Protein AF-A0A7S4MJC2-F1 (afdb_monomer_lite)

Sequence (251 aa):
ATTTAGDMLRSPATVDGVRFSLTRKTLVVEHPFWRVRAQSTYGYPNYGQLRMNVAITPRYAVDFDRVAPHGLLGQTFDRSNCTAVFGKRDDYSRHVKGEFTTSAWAEGAIEGVATDYLVTSPFATRFTFSRHGATFAPPRAVASLAGARKGPGCARGRWDPAGGLARLVDGLNFQGHDLKHAPRITSATMCYKACTATPPCRAFTFIKDAKAPAARRCWLKRAGYTDAGILSAGTISGILSRADISKQAGE

InterPro domains:
  IPR003609 PAN/Apple domain [PF14295] (173-221)
  IPR003609 PAN/Apple domain [PS50948] (154-244)

Structure (mmCIF, N/CA/C/O backbone):
data_AF-A0A7S4MJC2-F1
#
_entry.id   AF-A0A7S4MJC2-F1
#
loop_
_atom_site.group_PDB
_atom_site.id
_atom_site.type_symbol
_atom_site.label_atom_id
_atom_site.label_alt_id
_atom_site.label_comp_id
_atom_site.label_asym_id
_atom_site.label_entity_id
_atom_site.label_seq_id
_atom_site.pdbx_PDB_ins_code
_atom_site.Cartn_x
_atom_site.Cartn_y
_atom_site.Cartn_z
_atom_site.occupancy
_atom_site.B_iso_or_equiv
_atom_site.auth_seq_id
_atom_site.auth_comp_id
_atom_site.auth_asym_id
_atom_site.auth_atom_id
_atom_site.pdbx_PDB_model_num
ATOM 1 N N . ALA A 1 1 ? -26.474 23.650 -27.742 1.00 41.19 1 ALA A N 1
ATOM 2 C CA . ALA A 1 1 ? -25.177 24.294 -27.457 1.00 41.19 1 ALA A CA 1
ATOM 3 C C . ALA A 1 1 ? -24.095 23.235 -27.588 1.00 41.19 1 ALA A C 1
ATOM 5 O O . ALA A 1 1 ? -24.108 22.265 -26.842 1.00 41.19 1 ALA A O 1
ATOM 6 N N . THR A 1 2 ? -23.260 23.350 -28.614 1.00 42.69 2 THR A N 1
ATOM 7 C CA . THR A 1 2 ? -22.253 22.355 -28.993 1.00 42.69 2 THR A CA 1
ATOM 8 C C . THR A 1 2 ? -20.963 22.672 -28.246 1.00 42.69 2 THR A C 1
ATOM 10 O O . THR A 1 2 ? -20.243 23.597 -28.613 1.00 42.69 2 THR A O 1
ATOM 13 N N . THR A 1 3 ? -20.692 21.951 -27.161 1.00 41.50 3 THR A N 1
ATOM 14 C CA . THR A 1 3 ? -19.431 22.071 -26.422 1.00 41.50 3 THR A CA 1
ATOM 15 C C . THR A 1 3 ? -18.314 21.515 -27.303 1.00 41.50 3 THR A C 1
ATOM 17 O O . THR A 1 3 ? -18.287 20.320 -27.597 1.00 41.50 3 THR A O 1
ATOM 20 N N . THR A 1 4 ? -17.415 22.367 -27.790 1.00 43.28 4 THR A N 1
ATOM 21 C CA . THR A 1 4 ? -16.246 21.919 -28.556 1.00 43.28 4 THR A CA 1
ATOM 22 C C . THR A 1 4 ? -15.257 21.217 -27.623 1.00 43.28 4 THR A C 1
ATOM 24 O O . THR A 1 4 ? -15.124 21.567 -26.450 1.00 43.28 4 THR A O 1
ATOM 27 N N . ALA A 1 5 ? -14.522 20.226 -28.138 1.00 49.72 5 ALA A N 1
ATOM 28 C CA . ALA A 1 5 ? -13.551 19.438 -27.365 1.00 49.72 5 ALA A CA 1
ATOM 29 C C . ALA A 1 5 ? -12.481 20.293 -26.640 1.00 49.72 5 ALA A C 1
ATOM 31 O O . ALA A 1 5 ? -11.893 19.847 -25.657 1.00 49.72 5 ALA A O 1
ATOM 32 N N . GLY A 1 6 ? -12.260 21.537 -27.089 1.00 47.84 6 GLY A N 1
ATOM 33 C CA . GLY A 1 6 ? -11.374 22.509 -26.443 1.00 47.84 6 GLY A CA 1
ATOM 34 C C . GLY A 1 6 ? -11.892 23.081 -25.115 1.00 47.84 6 GLY A C 1
ATOM 35 O O . GLY A 1 6 ? -11.076 23.442 -24.266 1.00 47.84 6 GLY A O 1
ATOM 36 N N . ASP A 1 7 ? -13.211 23.115 -24.894 1.00 46.19 7 ASP A N 1
ATOM 37 C CA . ASP A 1 7 ? -13.819 23.614 -23.649 1.00 46.19 7 ASP A CA 1
ATOM 38 C C . ASP A 1 7 ? -13.915 22.537 -22.556 1.00 46.19 7 ASP A C 1
ATOM 40 O O . ASP A 1 7 ? -13.845 22.852 -21.367 1.00 46.19 7 ASP A O 1
ATOM 44 N N . MET A 1 8 ? -13.950 21.250 -22.929 1.00 49.09 8 MET A N 1
ATOM 45 C CA . MET A 1 8 ? -13.933 20.128 -21.970 1.00 49.09 8 MET A CA 1
ATOM 46 C C . MET A 1 8 ? -12.602 19.993 -21.205 1.00 49.09 8 MET A C 1
ATOM 48 O O . MET A 1 8 ? -12.536 19.290 -20.201 1.00 49.09 8 MET A O 1
ATOM 52 N N . LEU A 1 9 ? -11.540 20.670 -21.652 1.00 52.88 9 LEU A N 1
ATOM 53 C CA . LEU A 1 9 ? -10.186 20.552 -21.101 1.00 52.88 9 LEU A CA 1
ATOM 54 C C . LEU A 1 9 ? -9.846 21.586 -20.018 1.00 52.88 9 LEU A C 1
ATOM 56 O O . LEU A 1 9 ? -8.758 21.535 -19.454 1.00 52.88 9 LEU A O 1
ATOM 60 N N . ARG A 1 10 ? -10.734 22.536 -19.704 1.00 58.59 10 ARG A N 1
ATOM 61 C CA . ARG A 1 10 ? -10.414 23.611 -18.741 1.00 58.59 10 ARG A CA 1
ATOM 62 C C . ARG A 1 10 ? -10.886 23.340 -17.317 1.00 58.59 10 ARG A C 1
ATOM 64 O O . ARG A 1 10 ? -10.290 23.872 -16.382 1.00 58.59 10 ARG A O 1
ATOM 71 N N . SER A 1 11 ? -11.891 22.486 -17.145 1.00 69.19 11 SER A N 1
ATOM 72 C CA . SER A 1 11 ? -12.510 22.221 -15.846 1.00 69.19 11 SER A CA 1
ATOM 73 C C . SER A 1 11 ? -12.288 20.769 -15.424 1.00 69.19 11 SER A C 1
ATOM 75 O O . SER A 1 11 ? -12.434 19.871 -16.252 1.00 69.19 11 SER A O 1
ATOM 77 N N . PRO A 1 12 ? -11.941 20.502 -14.153 1.00 84.38 12 PRO A N 1
ATOM 78 C CA . PRO A 1 12 ? -11.857 19.141 -13.643 1.00 84.38 12 PRO A CA 1
ATOM 79 C C . PRO A 1 12 ? -13.193 18.409 -13.807 1.00 84.38 12 PRO A C 1
ATOM 81 O O . PRO A 1 12 ? -14.231 18.936 -13.409 1.00 84.38 12 PRO A O 1
ATOM 84 N N . ALA A 1 13 ? -13.155 17.196 -14.347 1.00 90.12 13 ALA A N 1
ATOM 85 C CA . ALA A 1 13 ? -14.310 16.319 -14.483 1.00 90.12 13 ALA A CA 1
ATOM 86 C C . ALA A 1 13 ? -14.223 15.173 -13.470 1.00 90.12 13 ALA A C 1
ATOM 88 O O . ALA A 1 13 ? -13.131 14.805 -13.036 1.00 90.12 13 ALA A O 1
ATOM 89 N N . THR A 1 14 ? -15.371 14.612 -13.096 1.00 92.69 14 THR A N 1
ATOM 90 C CA . THR A 1 14 ? -15.455 13.437 -12.223 1.00 92.69 14 THR A CA 1
ATOM 91 C C . THR A 1 14 ? -16.330 12.389 -12.891 1.00 92.69 14 THR A C 1
ATOM 93 O O . THR A 1 14 ? -17.459 12.693 -13.266 1.00 92.69 14 THR A O 1
ATOM 96 N N . VAL A 1 15 ? -15.824 11.164 -13.009 1.00 90.69 15 VAL A N 1
ATOM 97 C CA . VAL A 1 15 ? -16.559 9.996 -13.511 1.00 90.69 15 VAL A CA 1
ATOM 98 C C . VAL A 1 15 ? -16.302 8.849 -12.541 1.00 90.69 15 VAL A C 1
ATOM 100 O O . VAL A 1 15 ? -15.149 8.590 -12.208 1.00 90.69 15 VAL A O 1
ATOM 103 N N . ASP A 1 16 ? -17.359 8.220 -12.025 1.00 89.38 16 ASP A N 1
ATOM 104 C CA . ASP A 1 16 ? -17.287 7.061 -11.118 1.00 89.38 16 ASP A CA 1
ATOM 105 C C . ASP A 1 16 ? -16.327 7.236 -9.924 1.00 89.38 16 ASP A C 1
ATOM 107 O O . ASP A 1 16 ? -15.566 6.347 -9.549 1.00 89.38 16 ASP A O 1
ATOM 111 N N . GLY A 1 17 ? -16.325 8.431 -9.323 1.00 84.94 17 GLY A N 1
ATOM 112 C CA . GLY A 1 17 ? -15.454 8.756 -8.185 1.00 84.94 17 GLY A CA 1
ATOM 113 C C . GLY A 1 17 ? -13.984 9.010 -8.549 1.00 84.94 17 GLY A C 1
ATOM 114 O O . GLY A 1 17 ? -13.170 9.266 -7.657 1.00 84.94 17 GLY A O 1
ATOM 115 N N . VAL A 1 18 ? -13.643 8.999 -9.839 1.00 92.62 18 VAL A N 1
ATOM 116 C CA . VAL A 1 18 ? -12.340 9.399 -10.373 1.00 92.62 18 VAL A CA 1
ATOM 117 C C . VAL A 1 18 ? -12.437 10.825 -10.896 1.00 92.62 18 VAL A C 1
ATOM 119 O O . VAL A 1 18 ? -13.146 11.110 -11.859 1.00 92.62 18 VAL A O 1
ATOM 122 N N . ARG A 1 19 ? -11.706 11.738 -10.262 1.00 93.62 19 ARG A N 1
ATOM 123 C CA . ARG A 1 19 ? -11.575 13.128 -10.695 1.00 93.62 19 ARG A CA 1
ATOM 124 C C . ARG A 1 19 ? -10.357 13.260 -11.594 1.00 93.62 19 ARG A C 1
ATOM 126 O O . ARG A 1 19 ? -9.275 12.821 -11.225 1.00 93.62 19 ARG A O 1
ATOM 133 N N . PHE A 1 20 ? -10.485 13.914 -12.736 1.00 95.00 20 PHE A N 1
ATOM 134 C CA . PHE A 1 20 ? -9.356 14.180 -13.617 1.00 95.00 20 PHE A CA 1
ATOM 135 C C . PHE A 1 20 ? -9.385 15.600 -14.169 1.00 95.00 20 PHE A C 1
ATOM 137 O O . PHE A 1 20 ? -10.431 16.230 -14.300 1.00 95.00 20 PHE A O 1
ATOM 144 N N . SER A 1 21 ? -8.206 16.121 -14.484 1.00 94.00 21 SER A N 1
ATOM 145 C CA . SER A 1 21 ? -8.036 17.438 -15.092 1.00 94.00 21 SER A CA 1
ATOM 146 C C . SER A 1 21 ? -6.799 17.450 -15.973 1.00 94.00 21 SER A C 1
ATOM 148 O O . SER A 1 21 ? -5.760 16.924 -15.568 1.00 94.00 21 SER A O 1
ATOM 150 N N . LEU A 1 22 ? -6.878 18.100 -17.131 1.00 92.38 22 LEU A N 1
ATOM 151 C CA . LEU A 1 22 ? -5.732 18.337 -18.001 1.00 92.38 22 LEU A CA 1
ATOM 152 C C . LEU A 1 22 ? -5.501 19.841 -18.122 1.00 92.38 22 LEU A C 1
ATOM 154 O O . LEU A 1 22 ? -6.174 20.533 -18.869 1.00 92.38 22 LEU A O 1
ATOM 158 N N . THR A 1 23 ? -4.533 20.367 -17.378 1.00 89.50 23 THR A N 1
ATOM 159 C CA . THR A 1 23 ? -4.201 21.795 -17.409 1.00 89.50 23 THR A CA 1
ATOM 160 C C . THR A 1 23 ? -2.857 21.991 -18.093 1.00 89.50 23 THR A C 1
ATOM 162 O O . THR A 1 23 ? -1.825 21.488 -17.635 1.00 89.50 23 THR A O 1
ATOM 165 N N . ARG A 1 24 ? -2.852 22.744 -19.201 1.00 88.50 24 ARG A N 1
ATOM 166 C CA . ARG A 1 24 ? -1.686 22.895 -20.087 1.00 88.50 24 ARG A CA 1
ATOM 167 C C . ARG A 1 24 ? -1.170 21.516 -20.531 1.00 88.50 24 ARG A C 1
ATOM 169 O O . ARG A 1 24 ? -1.848 20.816 -21.266 1.00 88.50 24 ARG A O 1
ATOM 176 N N . LYS A 1 25 ? 0.021 21.123 -20.069 1.00 89.62 25 LYS A N 1
ATOM 177 C CA . LYS A 1 25 ? 0.702 19.858 -20.393 1.00 89.62 25 LYS A CA 1
ATOM 178 C C . LYS A 1 25 ? 0.675 18.843 -19.243 1.00 89.62 25 LYS A C 1
ATOM 180 O O . LYS A 1 25 ? 1.517 17.951 -19.207 1.00 89.62 25 LYS A O 1
ATOM 185 N N . THR A 1 26 ? -0.210 19.027 -18.261 1.00 92.81 26 THR A N 1
ATOM 186 C CA . THR A 1 26 ? -0.270 18.193 -17.052 1.00 92.81 26 THR A CA 1
ATOM 187 C C . THR A 1 26 ? -1.642 17.557 -16.906 1.00 92.81 26 THR A C 1
ATOM 189 O O . THR A 1 26 ? -2.617 18.258 -16.643 1.00 92.81 26 THR A O 1
ATOM 192 N N . LEU A 1 27 ? -1.691 16.233 -17.021 1.00 95.38 27 LEU A N 1
ATOM 193 C CA . LEU A 1 27 ? -2.827 15.416 -16.623 1.00 95.38 27 LEU A CA 1
ATOM 194 C C . LEU A 1 27 ? -2.694 15.078 -15.136 1.00 95.38 27 LEU A C 1
ATOM 196 O O . LEU A 1 27 ? -1.644 14.614 -14.688 1.00 95.38 27 LEU A O 1
ATOM 200 N N . VAL A 1 28 ? -3.760 15.293 -14.376 1.00 95.94 28 VAL A N 1
ATOM 201 C CA . VAL A 1 28 ? -3.903 14.812 -13.002 1.00 95.94 28 VAL A CA 1
ATOM 202 C C . VAL A 1 28 ? -5.129 13.917 -12.960 1.00 95.94 28 VAL A C 1
ATOM 204 O O . VAL A 1 28 ? -6.200 14.344 -13.381 1.00 95.94 28 VAL A O 1
ATOM 207 N N . VAL A 1 29 ? -4.962 12.696 -12.464 1.00 96.38 29 VAL A N 1
ATOM 208 C CA . VAL A 1 29 ? -6.035 11.735 -12.199 1.00 96.38 29 VAL A CA 1
ATOM 209 C C . VAL A 1 29 ? -6.014 11.430 -10.710 1.00 96.38 29 VAL A C 1
ATOM 211 O O . VAL A 1 29 ? -4.978 11.074 -10.148 1.00 96.38 29 VAL A O 1
ATOM 214 N N . GLU A 1 30 ? -7.146 11.602 -10.055 1.00 94.38 30 GLU A N 1
ATOM 215 C CA . GLU A 1 30 ? -7.319 11.446 -8.623 1.00 94.38 30 GLU A CA 1
ATOM 216 C C . GLU A 1 30 ? -8.463 10.491 -8.344 1.00 94.38 30 GLU A C 1
ATOM 218 O O . GLU A 1 30 ? -9.547 10.595 -8.906 1.00 94.38 30 GLU A O 1
ATOM 223 N N . HIS A 1 31 ? -8.243 9.625 -7.376 1.00 89.06 31 HIS A N 1
ATOM 224 C CA . HIS A 1 31 ? -9.305 8.911 -6.693 1.00 89.06 31 HIS A CA 1
ATOM 225 C C . HIS A 1 31 ? -9.046 9.016 -5.176 1.00 89.06 31 HIS A C 1
ATOM 227 O O . HIS A 1 31 ? -8.101 9.711 -4.767 1.00 89.06 31 HIS A O 1
ATOM 233 N N . PRO A 1 32 ? -9.863 8.392 -4.308 1.00 82.12 32 PRO A N 1
ATOM 234 C CA . PRO A 1 32 ? -9.679 8.501 -2.861 1.00 82.12 32 PRO A CA 1
ATOM 235 C C . PRO A 1 32 ? -8.299 8.055 -2.352 1.00 82.12 32 PRO A C 1
ATOM 237 O O . PRO A 1 32 ? -7.783 8.666 -1.420 1.00 82.12 32 PRO A O 1
ATOM 240 N N . PHE A 1 33 ? -7.673 7.049 -2.977 1.00 81.62 33 PHE A N 1
ATOM 241 C CA . PHE A 1 33 ? -6.420 6.464 -2.476 1.00 81.62 33 PHE A CA 1
ATOM 242 C C . PHE A 1 33 ? -5.171 6.927 -3.221 1.00 81.62 33 PHE A C 1
ATOM 244 O O . PHE A 1 33 ? -4.113 7.007 -2.608 1.00 81.62 33 PHE A O 1
ATOM 251 N N . TRP A 1 34 ? -5.251 7.287 -4.501 1.00 87.25 34 TRP A N 1
ATOM 252 C CA . TRP A 1 34 ? -4.077 7.702 -5.268 1.00 87.25 34 TRP A CA 1
ATOM 253 C C . TRP A 1 34 ? -4.334 8.956 -6.097 1.00 87.25 34 TRP A C 1
ATOM 255 O O . TRP A 1 34 ? -5.443 9.241 -6.554 1.00 87.25 34 TRP A O 1
ATOM 265 N N . ARG A 1 35 ? -3.253 9.704 -6.303 1.00 93.69 35 ARG A N 1
ATOM 266 C CA . ARG A 1 35 ? -3.135 10.764 -7.298 1.00 93.69 35 ARG A CA 1
ATOM 267 C C . ARG A 1 35 ? -2.021 10.385 -8.262 1.00 93.69 35 ARG A C 1
ATOM 269 O O . ARG A 1 35 ? -0.895 10.147 -7.833 1.00 93.69 35 ARG A O 1
ATOM 276 N N . VAL A 1 36 ? -2.323 10.387 -9.552 1.00 95.75 36 VAL A N 1
ATOM 277 C CA . VAL A 1 36 ? -1.346 10.230 -10.629 1.00 95.75 36 VAL A CA 1
ATOM 278 C C . VAL A 1 36 ? -1.250 11.547 -11.378 1.00 95.75 36 VAL A C 1
ATOM 280 O O . VAL A 1 36 ? -2.255 12.106 -11.810 1.00 95.75 36 VAL A O 1
ATOM 283 N N . ARG A 1 37 ? -0.033 12.059 -11.526 1.00 96.56 37 ARG A N 1
ATOM 284 C CA . ARG A 1 37 ? 0.271 13.260 -12.297 1.00 96.56 37 ARG A CA 1
ATOM 285 C C . ARG A 1 37 ? 1.202 12.883 -13.437 1.00 96.56 37 ARG A C 1
ATOM 287 O O . ARG A 1 37 ? 2.313 12.434 -13.185 1.00 96.5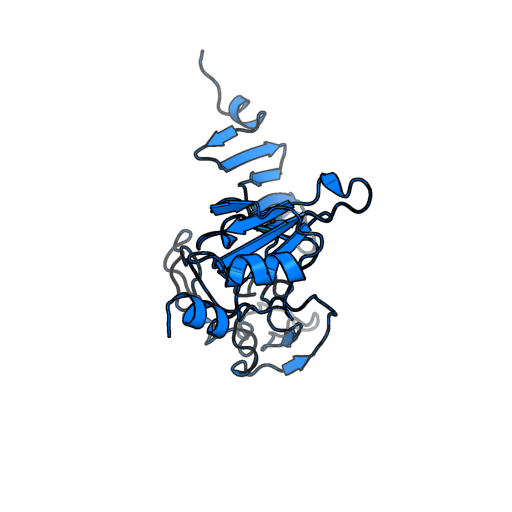6 37 ARG A O 1
ATOM 294 N N . ALA A 1 38 ? 0.764 13.106 -14.667 1.00 95.69 38 ALA A N 1
ATOM 295 C CA . ALA A 1 38 ? 1.545 12.891 -15.875 1.00 95.69 38 ALA A CA 1
ATOM 296 C C . ALA A 1 38 ? 1.767 14.240 -16.567 1.00 95.69 38 ALA A C 1
ATOM 298 O O . ALA A 1 38 ? 0.813 14.922 -16.944 1.00 95.69 38 ALA A O 1
ATOM 299 N N . GLN A 1 39 ? 3.022 14.663 -16.683 1.00 93.75 39 GLN A N 1
ATOM 300 C CA . GLN A 1 39 ? 3.393 15.941 -17.279 1.00 93.75 39 GLN A CA 1
ATOM 301 C C . GLN A 1 39 ? 4.291 15.727 -18.491 1.00 93.75 39 GLN A C 1
ATOM 303 O O . GLN A 1 39 ? 5.369 15.147 -18.370 1.00 93.75 39 GLN A O 1
ATOM 308 N N . SER A 1 40 ? 3.888 16.283 -19.632 1.00 90.75 40 SER A N 1
ATOM 309 C CA . SER A 1 40 ? 4.772 16.395 -20.787 1.00 90.75 40 SER A CA 1
ATOM 310 C C . SER A 1 40 ? 5.786 17.522 -20.562 1.00 90.75 40 SER A C 1
ATOM 312 O O . SER A 1 40 ? 5.423 18.672 -20.286 1.00 90.75 40 SER A O 1
ATOM 314 N N . THR A 1 41 ? 7.066 17.181 -20.665 1.00 86.50 41 THR A N 1
ATOM 315 C CA . THR A 1 41 ? 8.209 18.088 -20.527 1.00 86.50 41 THR A CA 1
ATOM 316 C C . THR A 1 41 ? 9.170 17.918 -21.702 1.00 86.50 41 THR A C 1
ATOM 318 O O . THR A 1 41 ? 9.103 16.932 -22.430 1.00 86.50 41 THR A O 1
ATOM 321 N N . TYR A 1 42 ? 10.108 18.848 -21.853 1.00 78.94 42 TYR A N 1
ATOM 322 C CA . TYR A 1 42 ? 11.309 18.653 -22.671 1.00 78.94 42 TYR A CA 1
ATOM 323 C C . TYR A 1 42 ? 12.443 18.263 -21.722 1.00 78.94 42 TYR A C 1
ATOM 325 O O . TYR A 1 42 ? 12.527 18.829 -20.631 1.00 78.94 42 TYR A O 1
ATOM 333 N N . GLY A 1 43 ? 13.252 17.257 -22.058 1.00 66.50 43 GLY A N 1
ATOM 334 C CA . GLY A 1 43 ? 14.200 16.700 -21.092 1.00 66.50 43 GLY A CA 1
ATOM 335 C C . GLY A 1 43 ? 15.519 16.220 -21.682 1.00 66.50 43 GLY A C 1
ATOM 336 O O . GLY A 1 43 ? 15.550 15.594 -22.732 1.00 66.50 43 GLY A O 1
ATOM 337 N N . TYR A 1 44 ? 16.591 16.465 -20.929 1.00 61.12 44 TYR A N 1
ATOM 338 C CA . TYR A 1 44 ? 17.889 15.800 -21.054 1.00 61.12 44 TYR A CA 1
ATOM 339 C C . TYR A 1 44 ? 17.751 14.273 -20.835 1.00 61.12 44 TYR A C 1
ATOM 341 O O . TYR A 1 44 ? 16.933 13.868 -19.994 1.00 61.12 44 TYR A O 1
ATOM 349 N N . PRO A 1 45 ? 18.542 13.425 -21.527 1.00 61.22 45 PRO A N 1
ATOM 350 C CA . PRO A 1 45 ? 19.600 13.781 -22.486 1.00 61.22 45 PRO A CA 1
ATOM 351 C C . PRO A 1 45 ? 19.116 14.082 -23.916 1.00 61.22 45 PRO A C 1
ATOM 353 O O . PRO A 1 45 ? 19.867 14.662 -24.694 1.00 61.22 45 PRO A O 1
ATOM 356 N N . ASN A 1 46 ? 17.865 13.761 -24.259 1.00 71.69 46 ASN A N 1
ATOM 357 C CA . ASN A 1 46 ? 17.364 13.861 -25.633 1.00 71.69 46 ASN A CA 1
ATOM 358 C C . ASN A 1 46 ? 16.644 15.196 -25.888 1.00 71.69 46 ASN A C 1
ATOM 360 O O . ASN A 1 46 ? 15.412 15.283 -25.877 1.00 71.69 46 ASN A O 1
ATOM 364 N N . TYR A 1 47 ? 17.422 16.254 -26.124 1.00 68.19 47 TYR A N 1
ATOM 365 C CA . TYR A 1 47 ? 16.893 17.575 -26.472 1.00 68.19 47 TYR A CA 1
ATOM 366 C C . TYR A 1 47 ? 15.974 17.512 -27.708 1.00 68.19 47 TYR A C 1
ATOM 368 O O . TYR A 1 47 ? 16.269 16.832 -28.685 1.00 68.19 47 TYR A O 1
ATOM 376 N N . GLY A 1 48 ? 14.836 18.213 -27.655 1.00 75.06 48 GLY A N 1
ATOM 377 C CA . GLY A 1 48 ? 13.827 18.227 -28.726 1.00 75.06 48 GLY A CA 1
ATOM 378 C C . GLY A 1 48 ? 12.798 17.089 -28.673 1.00 75.06 48 GLY A C 1
ATOM 379 O O . GLY A 1 48 ? 11.768 17.188 -29.335 1.00 75.06 48 GLY A O 1
ATOM 380 N N . GLN A 1 49 ? 13.005 16.057 -27.847 1.00 80.00 49 GLN A N 1
ATOM 381 C CA . GLN A 1 49 ? 12.031 14.978 -27.659 1.00 80.00 49 GLN A CA 1
ATOM 382 C C . GLN A 1 49 ? 11.080 15.263 -26.488 1.00 80.00 49 GLN A C 1
ATOM 384 O O . GLN A 1 49 ? 11.463 15.830 -25.458 1.00 80.00 49 GLN A O 1
ATOM 389 N N . LEU A 1 50 ? 9.815 14.858 -26.645 1.00 82.56 50 LEU A N 1
ATOM 390 C CA . LEU A 1 50 ? 8.834 14.913 -25.564 1.00 82.56 50 LEU A CA 1
ATOM 391 C C . LEU A 1 50 ? 9.143 13.821 -24.539 1.00 82.56 50 LEU A C 1
ATOM 393 O O . LEU A 1 50 ? 9.234 12.642 -24.869 1.00 82.56 50 LEU A O 1
ATOM 397 N N . ARG A 1 51 ? 9.245 14.221 -23.275 1.00 86.62 51 ARG A N 1
ATOM 398 C CA . ARG A 1 51 ? 9.380 13.330 -22.124 1.00 86.62 51 ARG A CA 1
ATOM 399 C C . ARG A 1 51 ? 8.093 13.354 -21.311 1.00 86.62 51 ARG A C 1
ATOM 401 O O . ARG A 1 51 ? 7.515 14.419 -21.101 1.00 86.62 51 ARG A O 1
ATOM 408 N N . MET A 1 52 ? 7.679 12.195 -20.808 1.00 90.31 52 MET A N 1
ATOM 409 C CA . MET A 1 52 ? 6.582 12.091 -19.848 1.00 90.31 52 MET A CA 1
ATOM 410 C C . MET A 1 52 ? 7.139 11.915 -18.434 1.00 90.31 52 MET A C 1
ATOM 412 O O . MET A 1 52 ? 7.762 10.903 -18.126 1.00 90.31 52 MET A O 1
ATOM 416 N N . ASN A 1 53 ? 6.899 12.891 -17.563 1.00 91.25 53 ASN A N 1
ATOM 417 C CA . ASN A 1 53 ? 7.172 12.767 -16.136 1.00 91.25 53 ASN A CA 1
ATOM 418 C C . ASN A 1 53 ? 5.918 12.269 -15.426 1.00 91.25 53 ASN A C 1
ATOM 420 O O . ASN A 1 53 ? 4.903 12.965 -15.407 1.00 91.25 53 ASN A O 1
ATOM 424 N N . VAL A 1 54 ? 6.007 11.088 -14.820 1.00 93.12 54 VAL A N 1
ATOM 425 C CA . VAL A 1 54 ? 4.914 10.482 -14.057 1.00 93.12 54 VAL A CA 1
ATOM 426 C C . VAL A 1 54 ? 5.247 10.539 -12.569 1.00 93.12 54 VAL A C 1
ATOM 428 O O . VAL A 1 54 ? 6.318 10.109 -12.150 1.00 93.12 54 VAL A O 1
ATOM 431 N N . ALA A 1 55 ? 4.326 11.068 -11.771 1.00 93.06 55 ALA A N 1
ATOM 432 C CA . ALA A 1 55 ? 4.374 11.033 -10.318 1.00 93.06 55 ALA A CA 1
ATOM 433 C C . ALA A 1 55 ? 3.124 10.330 -9.790 1.00 93.06 55 ALA A C 1
ATOM 435 O O . ALA A 1 55 ? 2.007 10.643 -10.203 1.00 93.06 55 ALA A O 1
ATOM 436 N N . ILE A 1 56 ? 3.321 9.393 -8.869 1.00 90.50 56 ILE A N 1
ATOM 437 C CA . ILE A 1 56 ? 2.253 8.639 -8.214 1.00 90.50 56 ILE A CA 1
ATOM 438 C C . ILE A 1 56 ? 2.343 8.953 -6.725 1.00 90.50 56 ILE A C 1
ATOM 440 O O . ILE A 1 56 ? 3.400 8.797 -6.115 1.00 90.50 56 ILE A O 1
ATOM 444 N N . THR A 1 57 ? 1.253 9.438 -6.143 1.00 89.12 57 THR A N 1
ATOM 445 C CA . THR A 1 57 ? 1.207 9.871 -4.746 1.00 89.12 57 THR A CA 1
ATOM 446 C C . THR A 1 57 ? 0.057 9.171 -4.029 1.00 89.12 57 THR A C 1
ATOM 448 O O . THR A 1 57 ? -1.094 9.344 -4.445 1.00 89.12 57 THR A O 1
ATOM 451 N N . PRO A 1 58 ? 0.326 8.402 -2.958 1.00 83.81 58 PRO A N 1
ATOM 452 C CA . PRO A 1 58 ? -0.739 7.876 -2.121 1.00 83.81 58 PRO A CA 1
ATOM 453 C C . PRO A 1 58 ? -1.416 9.028 -1.368 1.00 83.81 58 PRO A C 1
ATOM 455 O O . PRO A 1 58 ? -0.766 9.951 -0.882 1.00 83.81 58 PRO A O 1
ATOM 458 N N . ARG A 1 59 ? -2.740 8.971 -1.269 1.00 83.19 59 ARG A N 1
ATOM 459 C CA . ARG A 1 59 ? -3.602 9.886 -0.499 1.00 83.19 59 ARG A CA 1
ATOM 460 C C . ARG A 1 59 ? -4.132 9.243 0.785 1.00 83.19 59 ARG A C 1
ATOM 462 O O . ARG A 1 59 ? -4.986 9.802 1.465 1.00 83.19 59 ARG A O 1
ATOM 469 N N . TYR A 1 60 ? -3.608 8.068 1.095 1.00 75.75 60 TYR A N 1
ATOM 470 C CA . TYR A 1 60 ? -3.967 7.221 2.216 1.00 75.75 60 TYR A CA 1
ATOM 471 C C . TYR A 1 60 ? -2.690 6.642 2.823 1.00 75.75 60 TYR A C 1
ATOM 473 O O . TYR A 1 60 ? -1.590 6.802 2.282 1.00 75.75 60 TYR A O 1
ATOM 481 N N . ALA A 1 61 ? -2.822 5.975 3.961 1.00 72.25 61 ALA A N 1
ATOM 482 C CA . ALA A 1 61 ? -1.681 5.419 4.658 1.00 72.25 61 ALA A CA 1
ATOM 483 C C . ALA A 1 61 ? -1.262 4.069 4.039 1.00 72.25 61 ALA A C 1
ATOM 485 O O . ALA A 1 61 ? -1.560 3.000 4.568 1.00 72.25 61 ALA A O 1
ATOM 486 N N . VAL A 1 62 ? -0.557 4.135 2.902 1.00 76.31 62 VAL A N 1
ATOM 487 C CA . VAL A 1 62 ? -0.122 2.977 2.094 1.00 76.31 62 VAL A CA 1
ATOM 488 C C . VAL A 1 62 ? 0.698 1.947 2.870 1.00 76.31 62 VAL A C 1
ATOM 490 O O . VAL A 1 62 ? 0.729 0.790 2.477 1.00 76.31 62 VAL A O 1
ATOM 493 N N . ASP A 1 63 ? 1.329 2.319 3.985 1.00 73.38 63 ASP A N 1
ATOM 494 C CA . ASP A 1 63 ? 2.065 1.393 4.856 1.00 73.38 63 ASP A CA 1
ATOM 495 C C . ASP A 1 63 ? 1.135 0.464 5.672 1.00 73.38 63 ASP A C 1
ATOM 497 O O . ASP A 1 63 ? 1.613 -0.465 6.320 1.00 73.38 63 ASP A O 1
ATOM 501 N N . PHE A 1 64 ? -0.189 0.659 5.607 1.00 68.56 64 PHE A N 1
ATOM 502 C CA . PHE A 1 64 ? -1.178 -0.088 6.398 1.00 68.56 64 PHE A CA 1
ATOM 503 C C . PHE A 1 64 ? -2.286 -0.774 5.576 1.00 68.56 64 PHE A C 1
ATOM 505 O O . PHE A 1 64 ? -3.156 -1.426 6.151 1.00 68.56 64 PHE A O 1
ATOM 512 N N . ASP A 1 65 ? -2.258 -0.662 4.246 1.00 75.62 65 ASP A N 1
ATOM 513 C CA . ASP A 1 65 ? -3.155 -1.379 3.320 1.00 75.62 65 ASP A CA 1
ATOM 514 C C . ASP A 1 65 ? -3.083 -2.913 3.508 1.00 75.62 65 ASP A C 1
ATOM 516 O O . ASP A 1 65 ? -2.007 -3.448 3.778 1.00 75.62 65 ASP A O 1
ATOM 520 N N . ARG A 1 66 ? -4.179 -3.654 3.320 1.00 75.25 66 ARG A N 1
ATOM 521 C CA . ARG A 1 66 ? -4.160 -5.134 3.316 1.00 75.25 66 ARG A CA 1
ATOM 522 C C . ARG A 1 66 ? -3.408 -5.719 2.137 1.00 75.25 66 ARG A C 1
ATOM 524 O O . ARG A 1 66 ? -2.955 -6.859 2.218 1.00 75.25 66 ARG A O 1
ATOM 531 N N . VAL A 1 67 ? -3.299 -4.963 1.057 1.00 83.44 67 VAL A N 1
ATOM 532 C CA . VAL A 1 67 ? -2.509 -5.301 -0.113 1.00 83.44 67 VAL A CA 1
ATOM 533 C C . VAL A 1 67 ? -1.233 -4.488 -0.022 1.00 83.44 67 VAL A C 1
ATOM 535 O O . VAL A 1 67 ? -1.189 -3.317 -0.394 1.00 83.44 67 VAL A O 1
ATOM 538 N N . ALA A 1 68 ? -0.171 -5.093 0.511 1.00 82.00 68 ALA A N 1
ATOM 539 C CA . ALA A 1 68 ? 1.127 -4.438 0.479 1.00 82.00 68 ALA A CA 1
ATOM 540 C C . ALA A 1 68 ? 1.497 -4.110 -0.985 1.00 82.00 68 ALA A C 1
ATOM 542 O O . ALA A 1 68 ? 1.149 -4.873 -1.895 1.00 82.00 68 ALA A O 1
ATOM 543 N N . PRO A 1 69 ? 2.200 -3.004 -1.258 1.00 82.88 69 PRO A N 1
ATOM 544 C CA . PRO A 1 69 ? 2.749 -2.759 -2.582 1.00 82.88 69 PRO A CA 1
ATOM 545 C C . PRO A 1 69 ? 3.751 -3.851 -2.965 1.00 82.88 69 PRO A C 1
ATOM 547 O O . PRO A 1 69 ? 4.515 -4.326 -2.129 1.00 82.88 69 PRO A O 1
ATOM 550 N N . HIS A 1 70 ? 3.796 -4.212 -4.247 1.00 83.75 70 HIS A N 1
ATOM 551 C CA . HIS A 1 70 ? 4.786 -5.171 -4.747 1.00 83.75 70 HIS A CA 1
ATOM 552 C C . HIS A 1 70 ? 6.228 -4.639 -4.606 1.00 83.75 70 HIS A C 1
ATOM 554 O O . HIS A 1 70 ? 7.178 -5.390 -4.370 1.00 83.75 70 HIS A O 1
ATOM 560 N N . GLY A 1 71 ? 6.404 -3.322 -4.741 1.00 81.44 71 GLY A N 1
ATOM 561 C CA . GLY A 1 71 ? 7.705 -2.660 -4.642 1.00 81.44 71 GLY A CA 1
ATOM 562 C C . GLY A 1 71 ? 8.506 -2.591 -5.941 1.00 81.44 71 GLY A C 1
ATOM 563 O O . GLY A 1 71 ? 9.658 -2.174 -5.891 1.00 81.44 71 GLY A O 1
ATOM 564 N N . LEU A 1 72 ? 7.899 -2.928 -7.090 1.00 85.06 72 LEU A N 1
ATOM 565 C CA . LEU A 1 72 ? 8.410 -2.521 -8.411 1.00 85.06 72 LEU A CA 1
ATOM 566 C C . LEU A 1 72 ? 8.441 -0.991 -8.521 1.00 85.06 72 LEU A C 1
ATOM 568 O O . LEU A 1 72 ? 9.451 -0.388 -8.868 1.00 85.06 72 LEU A O 1
ATOM 572 N N . LEU A 1 73 ? 7.322 -0.365 -8.153 1.00 80.56 73 LEU A N 1
ATOM 573 C CA . LEU A 1 73 ? 7.215 1.064 -7.898 1.00 80.56 73 LEU A CA 1
ATOM 574 C C . LEU A 1 73 ? 7.075 1.269 -6.394 1.00 80.56 73 LEU A C 1
ATOM 576 O O . LEU A 1 73 ? 6.363 0.519 -5.724 1.00 80.56 73 LEU A O 1
ATOM 580 N N . GLY A 1 74 ? 7.753 2.286 -5.862 1.00 76.31 74 GLY A N 1
ATOM 581 C CA . GLY A 1 74 ? 7.677 2.595 -4.439 1.00 76.31 74 GLY A CA 1
ATOM 582 C C . GLY A 1 74 ? 8.224 1.470 -3.561 1.00 76.31 74 GLY A C 1
ATOM 583 O O . GLY A 1 74 ? 7.564 1.073 -2.608 1.00 76.31 74 GLY A O 1
ATOM 584 N N . GLN A 1 75 ? 9.436 0.976 -3.846 1.00 77.19 75 GLN A N 1
ATOM 585 C CA . GLN A 1 75 ? 10.153 0.024 -2.978 1.00 77.19 75 GLN A CA 1
ATOM 586 C C . GLN A 1 75 ? 10.268 0.546 -1.526 1.00 77.19 75 GLN A C 1
ATOM 588 O O . GLN A 1 75 ? 10.298 -0.191 -0.551 1.00 77.19 75 GLN A O 1
ATOM 593 N N . THR A 1 76 ? 10.220 1.861 -1.334 1.00 74.62 76 THR A N 1
ATOM 594 C CA . THR A 1 76 ? 10.127 2.471 -0.007 1.00 74.62 76 THR A CA 1
ATOM 595 C C . THR A 1 76 ? 8.793 2.238 0.703 1.00 74.62 76 THR A C 1
ATOM 597 O O . THR A 1 76 ? 8.704 2.602 1.858 1.00 74.62 76 THR A O 1
ATOM 600 N N . PHE A 1 77 ? 7.766 1.651 0.090 1.00 74.12 77 PHE A N 1
ATOM 601 C CA . PHE A 1 77 ? 6.432 1.414 0.675 1.00 74.12 77 PHE A CA 1
ATOM 602 C C . PHE A 1 77 ? 6.023 -0.065 0.666 1.00 74.12 77 PHE A C 1
ATOM 604 O O . PHE A 1 77 ? 4.959 -0.418 1.159 1.00 74.12 77 PHE A O 1
ATOM 611 N N . ASP A 1 78 ? 6.870 -0.9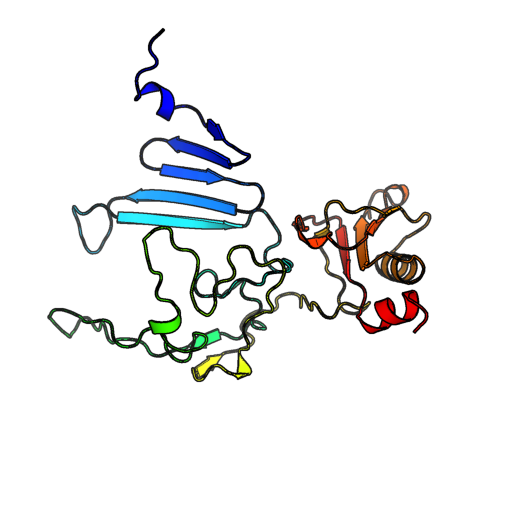49 0.142 1.00 78.19 78 ASP A N 1
ATOM 612 C CA . ASP A 1 78 ? 6.590 -2.385 -0.016 1.00 78.19 78 ASP A CA 1
ATOM 613 C C . ASP A 1 78 ? 6.617 -3.200 1.289 1.00 78.19 78 ASP A C 1
ATOM 615 O O . ASP A 1 78 ? 6.357 -4.402 1.289 1.00 78.19 78 ASP A O 1
ATOM 619 N N . ARG A 1 79 ? 6.948 -2.534 2.404 1.00 78.31 79 ARG A N 1
ATOM 620 C CA . ARG A 1 79 ? 7.005 -3.083 3.767 1.00 78.31 79 ARG A CA 1
ATOM 621 C C . ARG A 1 79 ? 7.968 -4.263 3.924 1.00 78.31 79 ARG A C 1
ATOM 623 O O . ARG A 1 79 ? 7.803 -5.098 4.807 1.00 78.31 79 ARG A O 1
ATOM 630 N N . SER A 1 80 ? 9.045 -4.258 3.147 1.00 75.38 80 SER A N 1
ATOM 631 C CA . SER A 1 80 ? 10.166 -5.209 3.182 1.00 75.38 80 SER A CA 1
ATOM 632 C C . SER A 1 80 ? 11.105 -5.010 4.382 1.00 75.38 80 SER A C 1
ATOM 634 O O . SER A 1 80 ? 12.324 -5.120 4.251 1.00 75.38 80 SER A O 1
ATOM 636 N N . ASN A 1 81 ? 10.571 -4.633 5.551 1.00 72.81 81 ASN A N 1
ATOM 637 C CA . ASN A 1 81 ? 11.339 -4.346 6.770 1.00 72.81 81 ASN A CA 1
ATOM 638 C C . ASN A 1 81 ? 12.553 -3.418 6.533 1.00 72.81 81 ASN A C 1
ATOM 640 O O . ASN A 1 81 ? 13.657 -3.673 7.013 1.00 72.81 81 ASN A O 1
ATOM 644 N N . CYS A 1 82 ? 12.378 -2.371 5.716 1.00 74.19 82 CYS A N 1
ATOM 645 C CA . CYS A 1 82 ? 13.445 -1.420 5.374 1.00 74.19 82 CYS A CA 1
ATOM 646 C C . CYS A 1 82 ? 14.729 -2.065 4.801 1.00 74.19 82 CYS A C 1
ATOM 648 O O . CYS A 1 82 ? 15.811 -1.480 4.905 1.00 74.19 82 CYS A O 1
ATOM 650 N N . THR A 1 83 ? 14.622 -3.259 4.209 1.00 82.81 83 THR A N 1
ATOM 651 C CA . THR A 1 83 ? 15.741 -3.959 3.577 1.00 82.81 83 THR A CA 1
ATOM 652 C C . THR A 1 83 ? 15.706 -3.705 2.079 1.00 82.81 83 THR A C 1
ATOM 654 O O . THR A 1 83 ? 14.814 -4.181 1.376 1.00 82.81 83 THR A O 1
ATOM 657 N N . ALA A 1 84 ? 16.683 -2.945 1.593 1.00 86.69 84 ALA A N 1
ATOM 658 C CA . ALA A 1 84 ? 16.909 -2.792 0.165 1.00 86.69 84 ALA A CA 1
ATOM 659 C C . ALA A 1 84 ? 17.518 -4.085 -0.384 1.00 86.69 84 ALA A C 1
ATOM 661 O O . ALA A 1 84 ? 18.437 -4.642 0.224 1.00 86.69 84 ALA A O 1
ATOM 662 N N . VAL A 1 85 ? 17.015 -4.538 -1.532 1.00 89.50 85 VAL A N 1
ATOM 663 C CA . VAL A 1 85 ? 17.577 -5.666 -2.277 1.00 89.50 85 VAL A CA 1
ATOM 664 C C . VAL A 1 85 ? 18.002 -5.167 -3.647 1.00 89.50 85 VAL A C 1
ATOM 666 O O . VAL A 1 85 ? 17.215 -4.546 -4.361 1.00 89.50 85 VAL A O 1
ATOM 669 N N . PHE A 1 86 ? 19.259 -5.412 -3.989 1.00 91.75 86 PHE A N 1
ATOM 670 C CA . PHE A 1 86 ? 19.870 -5.006 -5.244 1.00 91.75 86 PHE A CA 1
ATOM 671 C C . PHE A 1 86 ? 19.951 -6.217 -6.164 1.00 91.75 86 PHE A C 1
ATOM 673 O O . PHE A 1 86 ? 20.640 -7.193 -5.864 1.00 91.75 86 PHE A O 1
ATOM 680 N N . GLY A 1 87 ? 19.212 -6.144 -7.266 1.00 93.19 87 GLY A N 1
ATOM 681 C CA . GLY A 1 87 ? 19.227 -7.149 -8.316 1.00 93.19 87 GLY A CA 1
ATOM 682 C C . GLY A 1 87 ? 20.352 -6.891 -9.307 1.00 93.19 87 GLY A C 1
ATOM 683 O O . GLY A 1 87 ? 21.128 -5.938 -9.167 1.00 93.19 87 GLY A O 1
ATOM 684 N N . LYS A 1 88 ? 20.409 -7.726 -10.340 1.00 94.75 88 LYS A N 1
ATOM 685 C CA . LYS A 1 88 ? 21.307 -7.532 -11.478 1.00 94.75 88 LYS A CA 1
ATOM 686 C C . LYS A 1 88 ? 21.045 -6.169 -12.132 1.00 94.75 88 LYS A C 1
ATOM 688 O O . LYS A 1 88 ? 19.907 -5.704 -12.206 1.00 94.75 88 LYS A O 1
ATOM 693 N N . ARG A 1 89 ? 22.104 -5.527 -12.622 1.00 91.94 89 ARG A N 1
ATOM 694 C CA . ARG A 1 89 ? 22.049 -4.243 -13.334 1.00 91.94 89 ARG A CA 1
ATOM 695 C C . ARG A 1 89 ? 22.786 -4.391 -14.654 1.00 91.94 89 ARG A C 1
ATOM 697 O O . ARG A 1 89 ? 23.845 -5.009 -14.676 1.00 91.94 89 ARG A O 1
ATOM 704 N N . ASP A 1 90 ? 22.235 -3.812 -15.712 1.00 89.31 90 ASP A N 1
ATOM 705 C CA . ASP A 1 90 ? 22.971 -3.650 -16.962 1.00 89.31 90 ASP A CA 1
ATOM 706 C C . ASP A 1 90 ? 24.061 -2.580 -16.791 1.00 89.31 90 ASP A C 1
ATOM 708 O O . ASP A 1 90 ? 23.921 -1.657 -15.974 1.00 89.31 90 ASP A O 1
ATOM 712 N N . ASP A 1 91 ? 25.131 -2.694 -17.576 1.00 85.12 91 ASP A N 1
ATOM 713 C CA . ASP A 1 91 ? 26.163 -1.665 -17.664 1.00 85.12 91 ASP A CA 1
ATOM 714 C C . ASP A 1 91 ? 25.823 -0.662 -18.776 1.00 85.12 91 ASP A C 1
ATOM 716 O O . ASP A 1 91 ? 25.867 -0.978 -19.962 1.00 85.12 91 ASP A O 1
ATOM 720 N N . TYR A 1 92 ? 25.498 0.566 -18.368 1.00 81.00 92 TYR A N 1
ATOM 721 C CA . TYR A 1 92 ? 25.291 1.712 -19.259 1.00 81.00 92 TYR A CA 1
ATOM 722 C C . TYR A 1 92 ? 26.453 2.708 -19.174 1.00 81.00 92 TYR A C 1
ATOM 724 O O . TYR A 1 92 ? 26.248 3.922 -19.271 1.00 81.00 92 TYR A O 1
ATOM 732 N N . SER A 1 93 ? 27.672 2.243 -18.883 1.00 79.19 93 SER A N 1
ATOM 733 C CA . SER A 1 93 ? 28.814 3.136 -18.740 1.00 79.19 93 SER A CA 1
ATOM 734 C C . SER A 1 93 ? 29.019 3.967 -20.009 1.00 79.19 93 SER A C 1
ATOM 736 O O . SER A 1 93 ? 29.039 3.474 -21.135 1.00 79.19 93 SER A O 1
ATOM 738 N N . ARG A 1 94 ? 29.217 5.275 -19.810 1.00 69.81 94 ARG A N 1
ATOM 739 C CA . ARG A 1 94 ? 29.409 6.285 -20.870 1.00 69.81 94 ARG A CA 1
ATOM 740 C C . ARG A 1 94 ? 30.580 6.006 -21.826 1.00 69.81 94 ARG A C 1
ATOM 742 O O . ARG A 1 94 ? 30.767 6.738 -22.792 1.00 69.81 94 ARG A O 1
ATOM 749 N N . HIS A 1 95 ? 31.418 5.025 -21.496 1.00 70.81 95 HIS A N 1
ATOM 750 C CA . HIS A 1 95 ? 32.589 4.627 -22.270 1.00 70.81 95 HIS A CA 1
ATOM 751 C C . HIS A 1 95 ? 32.247 3.581 -23.340 1.00 70.81 95 HIS A C 1
ATOM 753 O O . HIS A 1 95 ? 33.013 3.416 -24.287 1.00 70.81 95 HIS A O 1
ATOM 759 N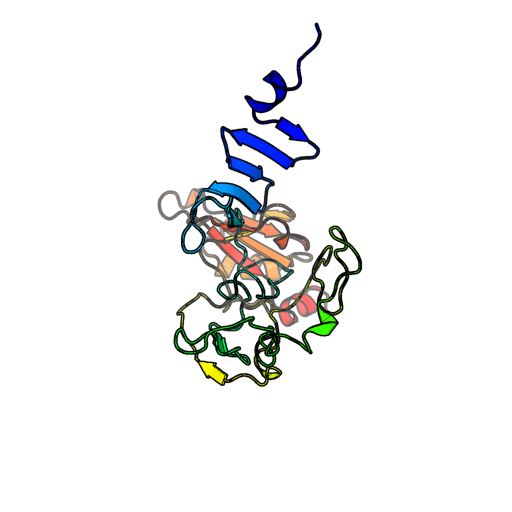 N . VAL A 1 96 ? 31.083 2.935 -23.237 1.00 65.19 96 VAL A N 1
ATOM 760 C CA . VAL A 1 96 ? 30.555 2.023 -24.250 1.00 65.19 96 VAL A CA 1
ATOM 761 C C . VAL A 1 96 ? 29.713 2.845 -25.227 1.00 65.19 96 VAL A C 1
ATOM 763 O O . VAL A 1 96 ? 28.682 3.406 -24.864 1.00 65.19 96 VAL A O 1
ATOM 766 N N . LYS A 1 97 ? 30.180 2.987 -26.472 1.00 67.31 97 LYS A N 1
ATOM 767 C CA . LYS A 1 97 ? 29.404 3.610 -27.555 1.00 67.31 97 LYS A CA 1
ATOM 768 C C . LYS A 1 97 ? 28.596 2.522 -28.259 1.00 67.31 97 LYS A C 1
ATOM 770 O O . LYS A 1 97 ? 29.195 1.558 -28.722 1.00 67.31 97 LYS A O 1
ATOM 775 N N . GLY A 1 98 ? 27.282 2.694 -28.392 1.00 73.50 98 GLY A N 1
ATOM 776 C CA . GLY A 1 98 ? 26.455 1.783 -29.186 1.00 73.50 98 GLY A CA 1
ATOM 777 C C . GLY A 1 98 ? 25.006 1.672 -28.726 1.00 73.50 98 GLY A C 1
ATOM 778 O O . GLY A 1 98 ? 24.536 2.438 -27.885 1.00 73.50 98 GLY A O 1
ATOM 779 N N . GLU A 1 99 ? 24.312 0.710 -29.325 1.00 76.44 99 GLU A N 1
ATOM 780 C CA . GLU A 1 99 ? 22.992 0.246 -28.910 1.00 76.44 99 GLU A CA 1
ATOM 781 C C . GLU A 1 99 ? 23.117 -0.593 -27.634 1.00 76.44 99 GLU A C 1
ATOM 783 O O . GLU A 1 99 ? 23.970 -1.475 -27.534 1.00 76.44 99 GLU A O 1
ATOM 788 N N . PHE A 1 100 ? 22.264 -0.314 -26.650 1.00 77.88 100 PHE A N 1
ATOM 789 C CA . PHE A 1 100 ? 22.218 -1.064 -25.400 1.00 77.88 100 PHE A CA 1
ATOM 790 C C . PHE A 1 100 ? 20.997 -1.976 -25.405 1.00 77.88 100 PHE A C 1
ATOM 792 O O . PHE A 1 100 ? 19.874 -1.508 -25.582 1.00 77.88 100 PHE A O 1
ATOM 799 N N . THR A 1 101 ? 21.212 -3.266 -25.154 1.00 81.25 101 THR A N 1
ATOM 800 C CA . THR A 1 101 ? 20.127 -4.222 -24.911 1.00 81.25 101 THR A CA 1
ATOM 801 C C . THR A 1 101 ? 20.027 -4.491 -23.414 1.00 81.25 101 THR A C 1
ATOM 803 O O . THR A 1 101 ? 20.985 -4.949 -22.794 1.00 81.25 101 THR A O 1
ATOM 806 N N . THR A 1 102 ? 18.865 -4.208 -22.826 1.00 82.94 102 THR A N 1
ATOM 807 C CA . THR A 1 102 ? 18.549 -4.547 -21.431 1.00 82.94 102 THR A CA 1
ATOM 808 C C . THR A 1 102 ? 18.479 -6.065 -21.266 1.00 82.94 102 THR A C 1
ATOM 810 O O . THR A 1 102 ? 17.694 -6.722 -21.950 1.00 82.94 102 THR A O 1
ATOM 813 N N . SER A 1 103 ? 19.263 -6.627 -20.350 1.00 87.75 103 SER A N 1
ATOM 814 C CA . SER A 1 103 ? 19.390 -8.078 -20.139 1.00 87.75 103 SER A CA 1
ATOM 815 C C . SER A 1 103 ? 19.412 -8.496 -18.667 1.00 87.75 103 SER A C 1
ATOM 817 O O . SER A 1 103 ? 19.258 -9.676 -18.362 1.00 87.75 103 SER A O 1
ATOM 819 N N . ALA A 1 104 ? 19.578 -7.552 -17.739 1.00 91.69 104 ALA A N 1
ATOM 820 C CA . ALA A 1 104 ? 19.672 -7.837 -16.312 1.00 91.69 104 ALA A CA 1
ATOM 821 C C . ALA A 1 104 ? 18.309 -7.930 -15.603 1.00 91.69 104 ALA A C 1
ATOM 823 O O . ALA A 1 104 ? 18.177 -8.660 -14.620 1.00 91.69 104 ALA A O 1
ATOM 824 N N . TRP A 1 105 ? 17.319 -7.158 -16.070 1.00 91.94 105 TRP A N 1
ATOM 825 C CA . TRP A 1 105 ? 15.917 -7.151 -15.609 1.00 91.94 105 TRP A CA 1
ATOM 826 C C . TRP A 1 105 ? 15.704 -7.100 -14.085 1.00 91.94 105 TRP A C 1
ATOM 828 O O . TRP A 1 105 ? 14.683 -7.561 -13.582 1.00 91.94 105 TRP A O 1
ATOM 838 N N . ALA A 1 106 ? 16.660 -6.543 -13.334 1.00 91.62 106 ALA A N 1
ATOM 839 C CA . ALA A 1 106 ? 16.635 -6.495 -11.871 1.00 91.62 106 ALA A CA 1
ATOM 840 C C . ALA A 1 106 ? 16.480 -7.866 -11.178 1.00 91.62 106 ALA A C 1
ATOM 842 O O . ALA A 1 106 ? 16.092 -7.919 -10.005 1.00 91.62 106 ALA A O 1
ATOM 843 N N . GLU A 1 107 ? 16.809 -8.971 -11.860 1.00 94.00 107 GLU A N 1
ATOM 844 C CA . GLU A 1 107 ? 16.708 -10.311 -11.280 1.00 94.00 107 GLU A CA 1
ATOM 845 C C . GLU A 1 107 ? 17.479 -10.403 -9.961 1.00 94.00 107 GLU A C 1
ATOM 847 O O . GLU A 1 107 ? 18.564 -9.839 -9.799 1.00 94.00 107 GLU A O 1
ATOM 852 N N . GLY A 1 108 ? 16.892 -11.103 -8.995 1.00 93.19 108 GLY A N 1
ATOM 853 C CA . GLY A 1 108 ? 17.383 -11.165 -7.622 1.00 93.19 108 GLY A CA 1
ATOM 854 C C . GLY A 1 108 ? 16.820 -10.076 -6.703 1.00 93.19 108 GLY A C 1
ATOM 855 O O . GLY A 1 108 ? 16.813 -10.295 -5.497 1.00 93.19 108 GLY A O 1
ATOM 856 N N . ALA A 1 109 ? 16.298 -8.953 -7.210 1.00 91.75 109 ALA A N 1
ATOM 857 C CA . ALA A 1 109 ? 15.529 -7.990 -6.399 1.00 91.75 109 ALA A CA 1
ATOM 858 C C . ALA A 1 109 ? 14.007 -8.090 -6.574 1.00 91.75 109 ALA A C 1
ATOM 860 O O . ALA A 1 109 ? 13.264 -7.551 -5.751 1.00 91.75 109 ALA A O 1
ATOM 861 N N . ILE A 1 110 ? 13.555 -8.766 -7.627 1.00 91.75 110 ILE A N 1
ATOM 862 C CA . ILE A 1 110 ? 12.146 -9.049 -7.918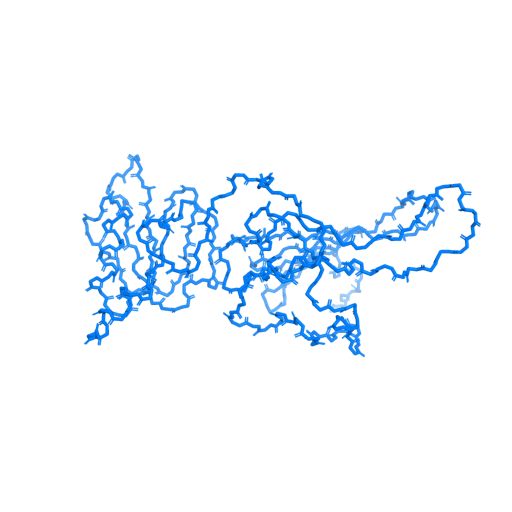 1.00 91.75 110 ILE A CA 1
ATOM 863 C C . ILE A 1 110 ? 11.770 -10.467 -7.477 1.00 91.75 110 ILE A C 1
ATOM 865 O O . ILE A 1 110 ? 12.642 -11.316 -7.296 1.00 91.75 110 ILE A O 1
ATOM 869 N N . GLU A 1 111 ? 10.474 -10.713 -7.289 1.00 91.31 111 GLU A N 1
ATOM 870 C CA . GLU A 1 111 ? 9.953 -12.061 -7.040 1.00 91.31 111 GLU A CA 1
ATOM 871 C C . GLU A 1 111 ? 9.970 -12.829 -8.373 1.00 91.31 111 GLU A C 1
ATOM 873 O O . GLU A 1 111 ? 9.568 -12.281 -9.391 1.00 91.31 111 GLU A O 1
ATOM 878 N N . GLY A 1 112 ? 10.462 -14.069 -8.401 1.00 92.50 112 GLY A N 1
ATOM 879 C CA . GLY A 1 112 ? 10.573 -14.828 -9.655 1.00 92.50 112 GLY A CA 1
ATOM 880 C C . GLY A 1 112 ? 11.558 -14.215 -10.661 1.00 92.50 112 GLY A C 1
ATOM 881 O O . GLY A 1 112 ? 12.626 -13.723 -10.281 1.00 92.50 112 GLY A O 1
ATOM 882 N N . VAL A 1 113 ? 11.209 -14.282 -11.946 1.00 92.94 113 VAL A N 1
ATOM 883 C CA . VAL A 1 113 ? 12.018 -13.787 -13.074 1.00 92.94 113 VAL A CA 1
ATOM 884 C C . VAL A 1 113 ? 11.261 -12.742 -13.891 1.00 92.94 113 VAL A C 1
ATOM 886 O O . VAL A 1 113 ? 10.055 -12.565 -13.755 1.00 92.94 113 VAL A O 1
ATOM 889 N N . ALA A 1 114 ? 11.956 -12.037 -14.782 1.00 91.88 114 ALA A N 1
ATOM 890 C CA . ALA A 1 114 ? 11.373 -10.942 -15.560 1.00 91.88 114 ALA A CA 1
ATOM 891 C C . ALA A 1 114 ? 10.126 -11.339 -16.369 1.00 91.88 114 ALA A C 1
ATOM 893 O O . ALA A 1 114 ? 9.173 -10.566 -16.473 1.00 91.88 114 ALA A O 1
ATOM 894 N N . THR A 1 115 ? 10.110 -12.556 -16.915 1.00 93.94 115 THR A N 1
ATOM 895 C CA . THR A 1 115 ? 8.992 -13.057 -17.723 1.00 93.94 115 THR A CA 1
ATOM 896 C C . THR A 1 115 ? 7.706 -13.245 -16.918 1.00 93.94 115 THR A C 1
ATOM 898 O O . THR A 1 115 ? 6.625 -13.167 -17.494 1.00 93.94 115 THR A O 1
ATOM 901 N N . ASP A 1 116 ? 7.797 -13.399 -15.593 1.00 95.25 116 ASP A N 1
ATOM 902 C CA . ASP A 1 116 ? 6.636 -13.494 -14.696 1.00 95.25 116 ASP A CA 1
ATOM 903 C C . ASP A 1 116 ? 5.839 -12.181 -14.593 1.00 95.25 116 ASP A C 1
ATOM 905 O O . ASP A 1 116 ? 4.709 -12.165 -14.097 1.00 95.25 116 ASP A O 1
ATOM 909 N N . TYR A 1 117 ? 6.422 -11.072 -15.058 1.00 92.94 117 TYR A N 1
ATOM 910 C CA . TYR A 1 117 ? 5.828 -9.734 -15.055 1.00 92.94 117 TYR A CA 1
ATOM 911 C C . TYR A 1 117 ? 5.260 -9.314 -16.413 1.00 92.94 117 TYR A C 1
ATOM 913 O O . TYR A 1 117 ? 4.754 -8.198 -16.545 1.00 92.94 117 TYR A O 1
ATOM 921 N N . LEU A 1 118 ? 5.341 -10.180 -17.427 1.00 93.38 118 LEU A N 1
ATOM 922 C CA . LEU A 1 118 ? 4.780 -9.888 -18.740 1.00 93.38 118 LEU A CA 1
ATOM 923 C C . LEU A 1 118 ? 3.252 -9.828 -18.666 1.00 93.38 118 LEU A C 1
ATOM 925 O O . LEU A 1 118 ? 2.594 -10.686 -18.080 1.00 93.38 118 LEU A O 1
ATOM 929 N N . VAL A 1 119 ? 2.691 -8.800 -19.297 1.00 94.62 119 VAL A N 1
ATOM 930 C CA . VAL A 1 119 ? 1.247 -8.591 -19.429 1.00 94.62 119 VAL A CA 1
ATOM 931 C C . VAL A 1 119 ? 0.841 -8.752 -20.890 1.00 94.62 119 VAL A C 1
ATOM 933 O O . VAL A 1 119 ? 1.600 -8.422 -21.798 1.00 94.62 119 VAL A O 1
ATOM 936 N N . THR A 1 120 ? -0.366 -9.257 -21.135 1.00 96.50 120 THR A N 1
ATOM 937 C CA . THR A 1 120 ? -0.804 -9.630 -22.491 1.00 96.50 120 THR A CA 1
ATOM 938 C C . THR A 1 120 ? -1.255 -8.451 -23.355 1.00 96.50 120 THR A C 1
ATOM 940 O O . THR A 1 120 ? -1.424 -8.607 -24.561 1.00 96.50 120 THR A O 1
ATOM 943 N N . SER A 1 121 ? -1.510 -7.281 -22.763 1.00 96.56 121 SER A N 1
ATOM 944 C CA . SER A 1 121 ? -1.927 -6.071 -23.479 1.00 96.56 121 SER A CA 1
ATOM 945 C C . SER A 1 121 ? -1.665 -4.809 -22.642 1.00 96.56 121 SER A C 1
ATOM 947 O O . SER A 1 121 ? -1.460 -4.920 -21.431 1.00 96.56 121 SER A O 1
ATOM 949 N N . PRO A 1 122 ? -1.721 -3.596 -23.232 1.00 93.19 122 PRO A N 1
ATOM 950 C CA . PRO A 1 122 ? -1.474 -2.341 -22.510 1.00 93.19 122 PRO A CA 1
ATOM 951 C C . PRO A 1 122 ? -2.384 -2.083 -21.298 1.00 93.19 122 PRO A C 1
ATOM 953 O O . PRO A 1 122 ? -2.013 -1.324 -20.407 1.00 93.19 122 PRO A O 1
ATOM 956 N N . PHE A 1 123 ? -3.568 -2.702 -21.262 1.00 92.56 123 PHE A N 1
ATOM 957 C CA . PHE A 1 123 ? -4.528 -2.586 -20.158 1.00 92.56 123 PHE A CA 1
ATOM 958 C C . PHE A 1 123 ? -4.665 -3.881 -19.347 1.00 92.56 123 PHE A C 1
ATOM 960 O O . PHE A 1 123 ? -5.494 -3.955 -18.439 1.00 92.56 123 PHE A O 1
ATOM 967 N N . ALA A 1 124 ? -3.880 -4.916 -19.662 1.00 95.62 124 ALA A N 1
ATOM 968 C CA . ALA A 1 124 ? -3.899 -6.154 -18.907 1.00 95.62 124 ALA A CA 1
ATOM 969 C C . ALA A 1 124 ? -3.291 -5.930 -17.519 1.00 95.62 124 ALA A C 1
ATOM 971 O O . ALA A 1 124 ? -2.203 -5.382 -17.359 1.00 95.62 124 ALA A O 1
ATOM 972 N N . THR A 1 125 ? -4.010 -6.385 -16.500 1.00 94.31 125 THR A N 1
ATOM 973 C CA . THR A 1 125 ? -3.601 -6.263 -15.098 1.00 94.31 125 THR A CA 1
ATOM 974 C C . THR A 1 125 ? -3.162 -7.593 -14.501 1.00 94.31 125 THR A C 1
ATOM 976 O O . THR A 1 125 ? -2.763 -7.639 -13.342 1.00 94.31 125 THR A O 1
ATOM 979 N N . ARG A 1 126 ? -3.237 -8.685 -15.266 1.00 94.06 126 ARG A N 1
ATOM 980 C CA . ARG A 1 126 ? -2.913 -10.041 -14.814 1.00 94.06 126 ARG A CA 1
ATOM 981 C C . ARG A 1 126 ? -1.491 -10.421 -15.225 1.00 94.06 126 ARG A C 1
ATOM 983 O O . ARG A 1 126 ? -1.145 -10.301 -16.393 1.00 94.06 126 ARG A O 1
ATOM 990 N N . PHE A 1 127 ? -0.722 -10.888 -14.248 1.00 93.81 127 PHE A N 1
ATOM 991 C CA . PHE A 1 127 ? 0.611 -11.492 -14.349 1.00 93.81 127 PHE A CA 1
ATOM 992 C C . PHE A 1 127 ? 0.864 -12.289 -13.052 1.00 93.81 127 PHE A C 1
ATOM 994 O O . PHE A 1 127 ? 0.063 -12.167 -12.116 1.00 93.81 127 PHE A O 1
ATOM 1001 N N . THR A 1 128 ? 1.938 -13.082 -12.970 1.00 94.00 128 THR A N 1
ATOM 1002 C CA . THR A 1 128 ? 2.180 -14.052 -11.877 1.00 94.00 128 THR A CA 1
ATOM 1003 C C . THR A 1 128 ? 2.066 -13.435 -10.480 1.00 94.00 128 THR A C 1
ATOM 1005 O O . THR A 1 128 ? 1.444 -14.016 -9.594 1.00 94.00 128 THR A O 1
ATOM 1008 N N . PHE A 1 129 ? 2.602 -12.227 -10.291 1.00 91.50 129 PHE A N 1
ATOM 1009 C CA . PHE A 1 129 ? 2.605 -11.524 -9.002 1.00 91.50 129 PHE A CA 1
ATOM 1010 C C . PHE A 1 129 ? 1.622 -10.344 -8.942 1.00 91.50 129 PHE A C 1
ATOM 1012 O O . PHE A 1 129 ? 1.793 -9.416 -8.142 1.00 91.50 129 PHE A O 1
ATOM 1019 N N . SER A 1 130 ? 0.597 -10.333 -9.800 1.00 92.00 130 SER A N 1
ATOM 1020 C CA . SER A 1 130 ? -0.373 -9.238 -9.815 1.00 92.00 130 SER A CA 1
ATOM 1021 C C . SER A 1 130 ? -1.091 -9.088 -8.478 1.00 92.00 130 SER A C 1
ATOM 1023 O O . SER A 1 130 ? -1.534 -10.053 -7.860 1.00 92.00 130 SER A O 1
ATOM 1025 N N . ARG A 1 131 ? -1.244 -7.831 -8.055 1.00 90.31 131 ARG A N 1
ATOM 1026 C CA . ARG A 1 131 ? -2.019 -7.438 -6.869 1.00 90.31 131 ARG A CA 1
ATOM 1027 C C . ARG A 1 131 ? -3.301 -6.686 -7.243 1.00 90.31 131 ARG A C 1
ATOM 1029 O O . ARG A 1 131 ? -4.004 -6.186 -6.370 1.00 90.31 131 ARG A O 1
ATOM 1036 N N . HIS A 1 132 ? -3.603 -6.572 -8.538 1.00 90.62 132 HIS A N 1
ATOM 1037 C CA . HIS A 1 132 ? -4.777 -5.848 -9.009 1.00 90.62 132 HIS A CA 1
ATOM 1038 C C . HIS A 1 132 ? -6.063 -6.595 -8.630 1.00 90.62 132 HIS A C 1
ATOM 1040 O O . HIS A 1 132 ? -6.222 -7.768 -8.958 1.00 90.62 132 HIS A O 1
ATOM 1046 N N . GLY A 1 133 ? -6.975 -5.917 -7.929 1.00 88.06 133 GLY A N 1
ATOM 1047 C CA . GLY A 1 133 ? -8.224 -6.512 -7.440 1.00 88.06 133 GLY A CA 1
ATOM 1048 C C . GLY A 1 133 ? -8.060 -7.473 -6.255 1.00 88.06 133 GLY A C 1
ATOM 1049 O O . GLY A 1 133 ? -9.045 -8.060 -5.814 1.00 88.06 133 GLY A O 1
ATOM 1050 N N . ALA A 1 134 ? -6.846 -7.637 -5.718 1.00 87.31 134 ALA A N 1
ATOM 1051 C CA . ALA A 1 134 ? -6.634 -8.427 -4.513 1.00 87.31 134 ALA A CA 1
ATOM 1052 C C . ALA A 1 134 ? -7.275 -7.736 -3.298 1.00 87.31 134 ALA A C 1
ATOM 1054 O O . ALA A 1 134 ? -7.238 -6.516 -3.172 1.00 87.31 134 ALA A O 1
ATOM 1055 N N . THR A 1 135 ? -7.825 -8.520 -2.372 1.00 78.69 135 THR A N 1
ATOM 1056 C CA . THR A 1 135 ? -8.340 -8.020 -1.081 1.00 78.69 135 THR A CA 1
ATOM 1057 C C . THR A 1 135 ? -7.320 -8.169 0.053 1.00 78.69 135 THR A C 1
ATOM 1059 O O . THR A 1 135 ? -7.518 -7.659 1.158 1.00 78.69 135 THR A O 1
ATOM 1062 N N . PHE A 1 136 ? -6.222 -8.886 -0.207 1.00 79.19 136 PHE A N 1
ATOM 1063 C CA . PHE A 1 136 ? -5.086 -9.063 0.689 1.00 79.19 136 PHE A CA 1
ATOM 1064 C C . PHE A 1 136 ? -3.846 -9.500 -0.103 1.00 79.19 136 PHE A C 1
ATOM 1066 O O . PHE A 1 136 ? -3.945 -10.353 -0.981 1.00 79.19 136 PHE A O 1
ATOM 1073 N N . ALA A 1 137 ? -2.680 -8.952 0.238 1.00 84.38 137 ALA A N 1
ATOM 1074 C CA . ALA A 1 137 ? -1.382 -9.438 -0.220 1.00 84.38 137 ALA A CA 1
ATOM 1075 C C . ALA A 1 137 ? -0.310 -9.097 0.828 1.00 84.38 137 ALA A C 1
ATOM 1077 O O . ALA A 1 137 ? -0.195 -7.926 1.213 1.00 84.38 137 ALA A O 1
ATOM 1078 N N . PRO A 1 138 ? 0.496 -10.069 1.288 1.00 80.31 138 PRO A N 1
ATOM 1079 C CA . PRO A 1 138 ? 1.564 -9.782 2.232 1.00 80.31 138 PRO A CA 1
ATOM 1080 C C . PRO A 1 138 ? 2.679 -8.940 1.579 1.00 80.31 138 PRO A C 1
ATOM 1082 O O . PRO A 1 138 ? 2.786 -8.872 0.345 1.00 80.31 138 PRO A O 1
ATOM 1085 N N . PRO A 1 139 ? 3.539 -8.288 2.384 1.00 83.38 139 PRO A N 1
ATOM 1086 C CA . PRO A 1 139 ? 4.816 -7.772 1.896 1.00 83.38 139 PRO A CA 1
ATOM 1087 C C . PRO A 1 139 ? 5.592 -8.876 1.175 1.00 83.38 139 PRO A C 1
ATOM 1089 O O . PRO A 1 139 ? 5.492 -10.045 1.559 1.00 83.38 139 PRO A O 1
ATOM 1092 N N . ARG A 1 140 ? 6.357 -8.524 0.134 1.00 84.31 140 ARG A N 1
ATOM 1093 C CA . ARG A 1 140 ? 7.162 -9.529 -0.574 1.00 84.31 140 ARG A CA 1
ATOM 1094 C C . ARG A 1 140 ? 8.145 -10.207 0.380 1.00 84.31 140 ARG A C 1
ATOM 1096 O O . ARG A 1 140 ? 8.684 -9.579 1.298 1.00 84.31 140 ARG A O 1
ATOM 1103 N N . ALA A 1 141 ? 8.416 -11.483 0.141 1.00 84.50 141 ALA A N 1
ATOM 1104 C CA . ALA A 1 141 ? 9.329 -12.249 0.972 1.00 84.50 141 ALA A CA 1
ATOM 1105 C C . ALA A 1 141 ? 10.788 -11.888 0.648 1.00 84.50 141 ALA A C 1
ATOM 1107 O O . ALA A 1 141 ? 11.444 -12.542 -0.147 1.00 84.50 141 ALA A O 1
ATOM 1108 N N . VAL A 1 142 ? 11.343 -10.863 1.302 1.00 85.56 142 VAL A N 1
ATOM 1109 C CA . VAL A 1 142 ? 12.755 -10.456 1.112 1.00 85.56 142 VAL A CA 1
ATOM 1110 C C . VAL A 1 142 ? 13.730 -11.625 1.277 1.00 85.56 142 VAL A C 1
ATOM 1112 O O . VAL A 1 142 ? 14.762 -11.674 0.613 1.00 85.56 142 VAL A O 1
ATOM 1115 N N . ALA A 1 143 ? 13.402 -12.574 2.155 1.00 84.56 143 ALA A N 1
ATOM 1116 C CA . ALA A 1 143 ? 14.221 -13.748 2.415 1.00 84.56 143 ALA A CA 1
ATOM 1117 C C . ALA A 1 143 ? 14.400 -14.656 1.186 1.00 84.56 143 ALA A C 1
ATOM 1119 O O . ALA A 1 143 ? 15.466 -15.258 1.072 1.00 84.56 143 ALA A O 1
ATOM 1120 N N . SER A 1 144 ? 13.422 -14.719 0.275 1.00 88.19 144 SER A N 1
ATOM 1121 C CA . SER A 1 144 ? 13.496 -15.530 -0.948 1.00 88.19 144 SER A CA 1
ATOM 1122 C C . SER A 1 144 ? 14.195 -14.821 -2.110 1.00 88.19 144 SER A C 1
ATOM 1124 O O . SER A 1 144 ? 14.406 -15.425 -3.157 1.00 88.19 144 SER A O 1
ATOM 1126 N N . LEU A 1 145 ? 14.580 -13.553 -1.939 1.00 91.38 145 LEU A N 1
ATOM 1127 C CA . LEU A 1 145 ? 15.269 -12.781 -2.966 1.00 91.38 145 LEU A CA 1
ATOM 1128 C C . LEU A 1 145 ? 16.777 -13.061 -2.948 1.00 91.38 145 LEU A C 1
ATOM 1130 O O . LEU A 1 145 ? 17.411 -13.022 -1.885 1.00 91.38 145 LEU A O 1
ATOM 1134 N N . ALA A 1 146 ? 17.340 -13.307 -4.134 1.00 93.81 146 ALA A N 1
ATOM 1135 C CA . ALA A 1 146 ? 18.743 -13.686 -4.331 1.00 93.81 146 ALA A CA 1
ATOM 1136 C C . ALA A 1 146 ? 19.722 -12.495 -4.383 1.00 93.81 146 ALA A C 1
ATOM 1138 O O . ALA A 1 146 ? 20.934 -12.683 -4.323 1.00 93.81 146 ALA A O 1
ATOM 1139 N N . GLY A 1 147 ? 19.212 -11.271 -4.521 1.00 93.00 147 GLY A N 1
ATOM 1140 C CA . GLY A 1 147 ? 20.011 -10.058 -4.652 1.00 93.00 147 GLY A CA 1
ATOM 1141 C C . GLY A 1 147 ? 20.719 -9.651 -3.361 1.00 93.00 147 GLY A C 1
ATOM 1142 O O . GLY A 1 147 ? 20.336 -10.037 -2.252 1.00 93.00 147 GLY A O 1
ATOM 1143 N N . ALA A 1 148 ? 21.745 -8.810 -3.504 1.00 92.31 148 ALA A N 1
ATOM 1144 C CA . ALA A 1 148 ? 22.496 -8.279 -2.371 1.00 92.31 148 ALA A CA 1
ATOM 1145 C C . ALA A 1 148 ? 21.590 -7.417 -1.479 1.00 92.31 148 ALA A C 1
ATOM 1147 O O . ALA A 1 148 ? 20.755 -6.663 -1.976 1.00 92.31 148 ALA A O 1
ATOM 1148 N N . ARG A 1 149 ? 21.756 -7.503 -0.155 1.00 90.12 149 ARG A N 1
ATOM 1149 C CA . ARG A 1 149 ? 20.862 -6.853 0.816 1.00 90.12 149 ARG A CA 1
ATOM 1150 C C . ARG A 1 149 ? 21.561 -5.716 1.548 1.00 90.12 149 ARG A C 1
ATOM 1152 O O . ARG A 1 149 ? 22.730 -5.826 1.905 1.00 90.12 149 ARG A O 1
ATOM 1159 N N . LYS A 1 150 ? 20.819 -4.647 1.839 1.00 87.50 150 LYS A N 1
ATOM 1160 C CA . LYS A 1 150 ? 21.248 -3.568 2.738 1.00 87.50 150 LYS A CA 1
ATOM 1161 C C . LYS A 1 150 ? 20.101 -3.185 3.664 1.00 87.50 150 LYS A C 1
ATOM 1163 O O . LYS A 1 150 ? 19.058 -2.730 3.197 1.00 87.50 150 LYS A O 1
ATOM 1168 N N . GLY A 1 151 ? 20.291 -3.348 4.973 1.00 73.44 151 GLY A N 1
ATOM 1169 C CA . GLY A 1 151 ? 19.279 -2.989 5.965 1.00 73.44 151 GLY A CA 1
ATOM 1170 C C . GLY A 1 151 ? 19.817 -2.833 7.395 1.00 73.44 151 GLY A C 1
ATOM 1171 O O . GLY A 1 151 ? 20.965 -3.198 7.644 1.00 73.44 151 GLY A O 1
ATOM 1172 N N . PRO A 1 152 ? 18.978 -2.314 8.318 1.00 71.81 152 PRO A N 1
ATOM 1173 C CA . PRO A 1 152 ? 17.766 -1.547 8.025 1.00 71.81 152 PRO A CA 1
ATOM 1174 C C . PRO A 1 152 ? 18.130 -0.091 7.681 1.00 71.81 152 PRO A C 1
ATOM 1176 O O . PRO A 1 152 ? 18.752 0.614 8.468 1.00 71.81 152 PRO A O 1
ATOM 1179 N N . GLY A 1 153 ? 17.743 0.364 6.483 1.00 60.75 153 GLY A N 1
ATOM 1180 C CA . GLY A 1 153 ? 18.013 1.731 6.006 1.00 60.75 153 GLY A CA 1
ATOM 1181 C C . GLY A 1 153 ? 16.979 2.776 6.446 1.00 60.75 153 GLY A C 1
ATOM 1182 O O . GLY A 1 153 ? 17.115 3.948 6.106 1.00 60.75 153 GLY A O 1
ATOM 1183 N N . CYS A 1 154 ? 15.930 2.367 7.168 1.00 59.09 154 CYS A N 1
ATOM 1184 C CA . CYS A 1 154 ? 14.943 3.272 7.749 1.00 59.09 154 CYS A CA 1
ATOM 1185 C C . CYS A 1 154 ? 14.450 2.809 9.124 1.00 59.09 154 CYS A C 1
ATOM 1187 O O . CYS A 1 154 ? 14.312 1.617 9.384 1.00 59.09 154 CYS A O 1
ATOM 1189 N N . ALA A 1 155 ? 14.118 3.781 9.976 1.00 52.25 155 ALA A N 1
ATOM 1190 C CA . ALA A 1 155 ? 13.469 3.583 11.271 1.00 52.25 155 ALA A CA 1
ATOM 1191 C C . ALA A 1 155 ? 11.935 3.662 11.147 1.00 52.25 155 ALA A C 1
ATOM 1193 O O . ALA A 1 155 ? 11.279 4.367 11.913 1.00 52.25 155 ALA A O 1
ATOM 1194 N N . ARG A 1 156 ? 11.338 3.020 10.130 1.00 54.47 156 ARG A N 1
ATOM 1195 C CA . ARG A 1 156 ? 9.877 3.087 9.964 1.00 54.47 156 ARG A CA 1
ATOM 1196 C C . ARG A 1 156 ? 9.166 2.274 11.041 1.00 54.47 156 ARG A C 1
ATOM 1198 O O . ARG A 1 156 ? 9.602 1.183 11.406 1.00 54.47 156 ARG A O 1
ATOM 1205 N N . GLY A 1 157 ? 8.056 2.833 11.528 1.00 52.12 157 GLY A N 1
ATOM 1206 C CA . GLY A 1 157 ? 7.141 2.165 12.444 1.00 52.12 157 GLY A CA 1
ATOM 1207 C C . GLY A 1 157 ? 6.711 0.825 11.858 1.00 52.12 157 GLY A C 1
ATOM 1208 O O . GLY A 1 157 ? 6.215 0.755 10.735 1.00 52.12 157 GLY A O 1
ATOM 1209 N N . ARG A 1 158 ? 6.961 -0.244 12.615 1.00 56.72 158 ARG A N 1
ATOM 1210 C CA . ARG A 1 158 ? 6.613 -1.622 12.270 1.00 56.72 158 ARG A CA 1
ATOM 1211 C C . ARG A 1 158 ? 5.094 -1.752 12.166 1.00 56.72 158 ARG A C 1
ATOM 1213 O O . ARG A 1 158 ? 4.434 -1.991 13.173 1.00 56.72 158 ARG A O 1
ATOM 1220 N N . TRP A 1 159 ? 4.532 -1.609 10.968 1.00 59.12 159 TRP A N 1
ATOM 1221 C CA . TRP A 1 159 ? 3.228 -2.209 10.716 1.00 59.12 159 TRP A CA 1
ATOM 1222 C C . TRP A 1 159 ? 3.417 -3.711 10.609 1.00 59.12 159 TRP A C 1
ATOM 1224 O O . TRP A 1 159 ? 4.089 -4.201 9.702 1.00 59.12 159 TRP A O 1
ATOM 1234 N N . ASP A 1 160 ? 2.838 -4.426 11.561 1.00 68.12 160 ASP A N 1
ATOM 1235 C CA . ASP A 1 160 ? 2.824 -5.875 11.574 1.00 68.12 160 ASP A CA 1
ATOM 1236 C C . ASP A 1 160 ? 1.362 -6.339 11.447 1.00 68.12 160 ASP A C 1
ATOM 1238 O O . ASP A 1 160 ? 0.570 -6.111 12.373 1.00 68.12 160 ASP A O 1
ATOM 1242 N N . PRO A 1 161 ? 0.982 -6.980 10.322 1.00 69.81 161 PRO A N 1
ATOM 1243 C CA . PRO A 1 161 ? -0.376 -7.476 10.115 1.00 69.81 161 PRO A CA 1
ATOM 1244 C C . PRO A 1 161 ? -0.771 -8.571 11.112 1.00 69.81 161 PRO A C 1
ATOM 1246 O O . PRO A 1 161 ? -1.947 -8.921 11.181 1.00 69.81 161 PRO A O 1
ATOM 1249 N N . ALA A 1 162 ? 0.173 -9.113 11.893 1.00 74.50 162 ALA A N 1
ATOM 1250 C CA . ALA A 1 162 ? -0.128 -10.063 12.954 1.00 74.50 162 ALA A CA 1
ATOM 1251 C C . ALA A 1 162 ? -1.003 -9.465 14.061 1.00 74.50 162 ALA A C 1
ATOM 1253 O O . ALA A 1 162 ? -1.649 -10.229 14.774 1.00 74.50 162 ALA A O 1
ATOM 1254 N N . GLY A 1 163 ? -1.030 -8.135 14.214 1.00 83.31 163 GLY A N 1
ATOM 1255 C CA . GLY A 1 163 ? -1.831 -7.480 15.240 1.00 83.31 163 GLY A CA 1
ATOM 1256 C C . GLY A 1 163 ? -1.362 -7.759 16.661 1.00 83.31 163 GLY A C 1
ATOM 1257 O O . GLY A 1 163 ? -0.430 -8.529 16.918 1.00 83.31 163 GLY A O 1
ATOM 1258 N N . GLY A 1 164 ? -1.995 -7.099 17.620 1.00 88.62 164 GLY A N 1
ATOM 1259 C CA . GLY A 1 164 ? -1.593 -7.196 19.018 1.00 88.62 164 GLY A CA 1
ATOM 1260 C C . GLY A 1 164 ? -1.355 -5.851 19.677 1.00 88.62 164 GLY A C 1
ATOM 1261 O O . GLY A 1 164 ? -1.081 -4.841 19.028 1.00 88.62 164 GLY A O 1
ATOM 1262 N N . LEU A 1 165 ? -1.385 -5.870 21.006 1.00 89.94 165 LEU A N 1
ATOM 1263 C CA . LEU A 1 165 ? -1.177 -4.682 21.826 1.00 89.94 165 LEU A CA 1
ATOM 1264 C C . LEU A 1 165 ? 0.210 -4.039 21.625 1.00 89.94 165 LEU A C 1
ATOM 1266 O O . LEU A 1 165 ? 0.347 -2.830 21.754 1.00 89.94 165 LEU A O 1
ATOM 1270 N N . ALA A 1 166 ? 1.232 -4.817 21.261 1.00 84.50 166 ALA A N 1
ATOM 1271 C CA . ALA A 1 166 ? 2.575 -4.303 20.968 1.00 84.50 166 ALA A CA 1
ATOM 1272 C C . ALA A 1 166 ? 2.706 -3.650 19.574 1.00 84.50 166 ALA A C 1
ATOM 1274 O O . ALA A 1 166 ? 3.773 -3.153 19.225 1.00 84.50 166 ALA A O 1
ATOM 1275 N N . ARG A 1 167 ? 1.643 -3.683 18.760 1.00 84.69 167 ARG A N 1
ATOM 1276 C CA . ARG A 1 167 ? 1.638 -3.278 17.342 1.00 84.69 167 ARG A CA 1
ATOM 1277 C C . ARG A 1 167 ? 0.597 -2.200 17.054 1.00 84.69 167 ARG A C 1
ATOM 1279 O O . ARG A 1 167 ? 0.062 -2.118 15.951 1.00 84.69 167 ARG A O 1
ATOM 1286 N N . LEU A 1 168 ? 0.270 -1.392 18.061 1.00 88.44 168 LEU A N 1
ATOM 1287 C CA . LEU A 1 168 ? -0.573 -0.221 17.855 1.00 88.44 168 LEU A CA 1
ATOM 1288 C C . LEU A 1 168 ? 0.168 0.802 16.997 1.00 88.44 168 LEU A C 1
ATOM 1290 O O . LEU A 1 168 ? 1.374 0.998 17.140 1.00 88.44 168 LEU A O 1
ATOM 1294 N N . VAL A 1 169 ? -0.573 1.466 16.122 1.00 84.19 169 VAL A N 1
ATOM 1295 C CA . VAL A 1 169 ? -0.034 2.388 15.130 1.00 84.19 169 VAL A CA 1
ATOM 1296 C C . VAL A 1 169 ? -0.512 3.797 15.443 1.00 84.19 169 VAL A C 1
ATOM 1298 O O . VAL A 1 169 ? -1.705 4.094 15.346 1.00 84.19 169 VAL A O 1
ATOM 1301 N N . ASP A 1 170 ? 0.425 4.666 15.811 1.00 86.25 170 ASP A N 1
ATOM 1302 C CA . ASP A 1 170 ? 0.179 6.098 15.955 1.00 86.25 170 ASP A CA 1
ATOM 1303 C C . ASP A 1 170 ? 0.014 6.762 14.575 1.00 86.25 170 ASP A C 1
ATOM 1305 O O . ASP A 1 170 ? 0.698 6.414 13.613 1.00 86.25 170 ASP A O 1
ATOM 1309 N N . GLY A 1 171 ? -0.914 7.712 14.476 1.00 82.38 171 GLY A N 1
ATOM 1310 C CA . GLY A 1 171 ? -1.124 8.531 13.293 1.00 82.38 171 GLY A CA 1
ATOM 1311 C C . GLY A 1 171 ? -2.035 7.869 12.269 1.00 82.38 171 GLY A C 1
ATOM 1312 O O . GLY A 1 171 ? -2.126 8.357 11.146 1.00 82.38 171 GLY A O 1
ATOM 1313 N N . LEU A 1 172 ? -2.702 6.772 12.637 1.00 83.75 172 LEU A N 1
ATOM 1314 C CA . LEU A 1 172 ? -3.570 5.997 11.760 1.00 83.75 172 LEU A CA 1
ATOM 1315 C C . LEU A 1 172 ? -5.016 6.034 12.242 1.00 83.75 172 LEU A C 1
ATOM 1317 O O . LEU A 1 172 ? -5.305 5.691 13.391 1.00 83.75 172 LEU A O 1
ATOM 1321 N N . ASN A 1 173 ? -5.920 6.347 11.320 1.00 85.81 173 ASN A N 1
ATOM 1322 C CA . ASN A 1 173 ? -7.361 6.238 11.483 1.00 85.81 173 ASN A CA 1
ATOM 1323 C C . ASN A 1 173 ? -7.913 5.217 10.483 1.00 85.81 173 ASN A C 1
ATOM 1325 O O . ASN A 1 173 ? -7.900 5.469 9.278 1.00 85.81 173 ASN A O 1
ATOM 1329 N N . PHE A 1 174 ? -8.416 4.086 10.975 1.00 86.69 174 PHE A N 1
ATOM 1330 C CA . PHE A 1 174 ? -9.239 3.192 10.167 1.00 86.69 174 PHE A CA 1
ATOM 1331 C C . PHE A 1 174 ? -10.603 3.857 9.948 1.00 86.69 174 PHE A C 1
ATOM 1333 O O . PHE A 1 174 ? -11.235 4.304 10.904 1.00 86.69 174 PHE A O 1
ATOM 1340 N N . GLN A 1 175 ? -11.069 3.949 8.707 1.00 82.31 175 GLN A N 1
ATOM 1341 C CA . GLN A 1 175 ? -12.367 4.557 8.406 1.00 82.31 175 GLN A CA 1
ATOM 1342 C C . GLN A 1 175 ? -13.435 3.488 8.169 1.00 82.31 175 GLN A C 1
ATOM 1344 O O . GLN A 1 175 ? -13.169 2.449 7.569 1.00 82.31 175 GLN A O 1
ATOM 1349 N N . GLY A 1 176 ? -14.656 3.768 8.629 1.00 84.75 176 GLY A N 1
ATOM 1350 C CA . GLY A 1 176 ? -15.815 2.902 8.428 1.00 84.75 176 GLY A CA 1
ATOM 1351 C C . GLY A 1 176 ? -15.794 1.616 9.258 1.00 84.75 176 GLY A C 1
ATOM 1352 O O . GLY A 1 176 ? -14.954 1.416 10.138 1.00 84.75 176 GLY A O 1
ATOM 1353 N N . HIS A 1 177 ? -16.769 0.746 8.972 1.00 88.50 177 HIS A N 1
ATOM 1354 C CA . HIS A 1 177 ? -16.975 -0.545 9.644 1.00 88.50 177 HIS A CA 1
ATOM 1355 C C . HIS A 1 177 ? -17.105 -0.449 11.176 1.00 88.50 177 HIS A C 1
ATOM 1357 O O . HIS A 1 177 ? -16.801 -1.405 11.893 1.00 88.50 177 HIS A O 1
ATOM 1363 N N . ASP A 1 178 ? -17.584 0.691 11.679 1.00 92.12 178 ASP A N 1
ATOM 1364 C CA . ASP A 1 178 ? -17.800 0.945 13.101 1.00 92.12 178 ASP A CA 1
ATOM 1365 C C . ASP A 1 178 ? -18.924 0.068 13.669 1.00 92.12 178 ASP A C 1
ATOM 1367 O O . ASP A 1 178 ? -20.032 0.009 13.145 1.00 92.12 178 ASP A O 1
ATOM 1371 N N . LEU A 1 179 ? -18.628 -0.630 14.764 1.00 93.38 179 LEU A N 1
ATOM 1372 C CA . LEU A 1 179 ? -19.584 -1.399 15.560 1.00 93.38 179 LEU A CA 1
ATOM 1373 C C . LEU A 1 179 ? -20.274 -0.508 16.586 1.00 93.38 179 LEU A C 1
ATOM 1375 O O . LEU A 1 179 ? -21.494 -0.480 16.692 1.00 93.38 179 LEU A O 1
ATOM 1379 N N . LYS A 1 180 ? -19.456 0.171 17.388 1.00 92.75 180 LYS A N 1
ATOM 1380 C CA . LYS A 1 180 ? -19.856 1.094 18.449 1.00 92.75 180 LYS A CA 1
ATOM 1381 C C . LYS A 1 180 ? -18.635 1.883 18.895 1.00 92.75 180 LYS A C 1
ATOM 1383 O O . LYS A 1 180 ? -17.499 1.508 18.594 1.00 92.75 180 LYS A O 1
ATOM 1388 N N . HIS A 1 181 ? -18.865 2.925 19.682 1.00 89.00 181 HIS A N 1
ATOM 1389 C CA . HIS A 1 181 ? -17.798 3.537 20.456 1.00 89.00 181 HIS A CA 1
ATOM 1390 C C . HIS A 1 181 ? -17.843 3.050 21.909 1.00 89.00 181 HIS A C 1
ATOM 1392 O O . HIS A 1 181 ? -18.916 2.901 22.490 1.00 89.00 181 HIS A O 1
ATOM 1398 N N . ALA A 1 182 ? -16.680 2.771 22.496 1.00 83.25 182 ALA A N 1
ATOM 1399 C CA . ALA A 1 182 ? -16.576 2.372 23.897 1.00 83.25 182 ALA A CA 1
ATOM 1400 C C . ALA A 1 182 ? -16.437 3.616 24.805 1.00 83.25 182 ALA A C 1
ATOM 1402 O O . ALA A 1 182 ? -15.564 4.455 24.546 1.00 83.25 182 ALA A O 1
ATOM 1403 N N . PRO A 1 183 ? -17.273 3.761 25.854 1.00 77.38 183 PRO A N 1
ATOM 1404 C CA . PRO A 1 183 ? -17.219 4.903 26.763 1.00 77.38 183 PRO A CA 1
ATOM 1405 C C . PRO A 1 183 ? -16.037 4.803 27.738 1.00 77.38 183 PRO A C 1
ATOM 1407 O O . PRO A 1 183 ? -15.538 3.714 28.017 1.00 77.38 183 PRO A O 1
ATOM 1410 N N . ARG A 1 184 ? -15.615 5.949 28.295 1.00 79.94 184 ARG A N 1
ATOM 1411 C CA . ARG A 1 184 ? -14.574 6.057 29.347 1.00 79.94 184 ARG A CA 1
ATOM 1412 C C . ARG A 1 184 ? -13.207 5.459 28.970 1.00 79.94 184 ARG A C 1
ATOM 1414 O O . ARG A 1 184 ? -12.406 5.130 29.841 1.00 79.94 184 ARG A O 1
ATOM 1421 N N . ILE A 1 185 ? -12.913 5.340 27.677 1.00 85.44 185 ILE A N 1
ATOM 1422 C CA . ILE A 1 185 ? -11.614 4.877 27.187 1.00 85.44 185 ILE A CA 1
ATOM 1423 C C . ILE A 1 185 ? -10.633 6.050 27.149 1.00 85.44 185 ILE A C 1
ATOM 1425 O O . ILE A 1 185 ? -10.828 7.008 26.403 1.00 85.44 185 ILE A O 1
ATOM 1429 N N . THR A 1 186 ? -9.557 5.968 27.932 1.00 90.06 186 THR A N 1
ATOM 1430 C CA . THR A 1 186 ? -8.543 7.034 28.034 1.00 90.06 186 THR A CA 1
ATOM 1431 C C . THR A 1 186 ? -7.245 6.718 27.293 1.00 90.06 186 THR A C 1
ATOM 1433 O O . THR A 1 186 ? -6.393 7.595 27.169 1.00 90.06 186 THR A O 1
ATOM 1436 N N . SER A 1 187 ? -7.091 5.497 26.771 1.00 93.25 187 SER A N 1
ATOM 1437 C CA . SER A 1 187 ? -5.888 5.060 26.057 1.00 93.25 187 SER A CA 1
ATOM 1438 C C . SER A 1 187 ? -6.193 4.078 24.926 1.00 93.25 187 SER A C 1
ATOM 1440 O O . SER A 1 187 ? -7.192 3.354 24.945 1.00 93.25 187 SER A O 1
ATOM 1442 N N . ALA A 1 188 ? -5.272 3.985 23.966 1.00 94.88 188 ALA A N 1
ATOM 1443 C CA . ALA A 1 188 ? -5.346 2.999 22.892 1.00 94.88 188 ALA A CA 1
ATOM 1444 C C . ALA A 1 188 ? -5.255 1.552 23.417 1.00 94.88 188 ALA A C 1
ATOM 1446 O O . ALA A 1 188 ? -5.920 0.669 22.888 1.00 94.88 188 ALA A O 1
ATOM 1447 N N . THR A 1 189 ? -4.525 1.314 24.511 1.00 96.19 189 THR A N 1
ATOM 1448 C CA . THR A 1 189 ? -4.480 0.013 25.202 1.00 96.19 189 THR A CA 1
ATOM 1449 C C . THR A 1 189 ? -5.846 -0.402 25.737 1.00 96.19 189 THR A C 1
ATOM 1451 O O . THR A 1 189 ? -6.262 -1.547 25.572 1.00 96.19 189 THR A O 1
ATOM 1454 N N . MET A 1 190 ? -6.577 0.525 26.360 1.00 95.50 190 MET A N 1
ATOM 1455 C CA . MET A 1 190 ? -7.952 0.262 26.787 1.00 95.50 190 MET A CA 1
ATOM 1456 C C . MET A 1 190 ? -8.868 0.021 25.586 1.00 95.50 190 MET A C 1
ATOM 1458 O O . MET A 1 190 ? -9.741 -0.838 25.655 1.00 95.50 190 MET A O 1
ATOM 1462 N N . CYS A 1 191 ? -8.639 0.720 24.472 1.00 96.31 191 CYS A N 1
ATOM 1463 C CA . CYS A 1 191 ? -9.389 0.498 23.241 1.00 96.31 191 CYS A CA 1
ATOM 1464 C C . CYS A 1 191 ? -9.126 -0.895 22.638 1.00 96.31 191 CYS A C 1
ATOM 1466 O O . CYS A 1 191 ? -10.072 -1.575 22.245 1.00 96.31 191 CYS A O 1
ATOM 1468 N N . TYR A 1 192 ? -7.875 -1.376 22.677 1.00 96.25 192 TYR A N 1
ATOM 1469 C CA . TYR A 1 192 ? -7.518 -2.752 22.314 1.00 96.25 192 TYR A CA 1
ATOM 1470 C C . TYR A 1 192 ? -8.289 -3.762 23.166 1.00 96.25 192 TYR A C 1
ATOM 1472 O O . TYR A 1 192 ? -8.970 -4.625 22.622 1.00 96.25 192 TYR A O 1
ATOM 1480 N N . LYS A 1 193 ? -8.256 -3.607 24.497 1.00 95.62 193 LYS A N 1
ATOM 1481 C CA . LYS A 1 193 ? -8.974 -4.489 25.434 1.00 95.62 193 LYS A CA 1
ATOM 1482 C C . LYS A 1 193 ? -10.495 -4.461 25.228 1.00 95.62 193 LYS A C 1
ATOM 1484 O O . LYS A 1 193 ? -11.162 -5.490 25.301 1.00 95.62 193 LYS A O 1
ATOM 1489 N N . ALA A 1 194 ? -11.055 -3.286 24.948 1.00 95.50 194 ALA A N 1
ATOM 1490 C CA . ALA A 1 194 ? -12.473 -3.146 24.635 1.00 95.50 194 ALA A CA 1
ATOM 1491 C C . ALA A 1 194 ? -12.833 -3.864 23.326 1.00 95.50 194 ALA A C 1
ATOM 1493 O O . ALA A 1 194 ? -13.872 -4.523 23.255 1.00 95.50 194 ALA A O 1
ATOM 1494 N N . CYS A 1 195 ? -11.962 -3.782 22.315 1.00 95.88 195 CYS A N 1
ATOM 1495 C CA . CYS A 1 195 ? -12.121 -4.539 21.082 1.00 95.88 195 CYS A CA 1
ATOM 1496 C C . CYS A 1 195 ? -12.045 -6.041 21.358 1.00 95.88 195 CYS A C 1
ATOM 1498 O O . CYS A 1 195 ? -12.977 -6.736 20.975 1.00 95.88 195 CYS A O 1
ATOM 1500 N N . THR A 1 196 ? -11.040 -6.537 22.100 1.00 95.44 196 THR A N 1
ATOM 1501 C CA . THR A 1 196 ? -10.933 -7.969 22.450 1.00 95.44 196 THR A CA 1
ATOM 1502 C C . THR A 1 196 ? -12.164 -8.486 23.190 1.00 95.44 196 THR A C 1
ATOM 1504 O O . THR A 1 196 ? -12.603 -9.591 22.913 1.00 95.44 196 THR A O 1
ATOM 1507 N N . ALA A 1 197 ? -12.784 -7.684 24.057 1.00 94.25 197 ALA A N 1
ATOM 1508 C CA . ALA A 1 197 ? -13.995 -8.069 24.788 1.00 94.25 197 ALA A CA 1
ATOM 1509 C C . ALA A 1 197 ? -15.303 -7.939 23.977 1.00 94.25 197 ALA A C 1
ATOM 1511 O O . ALA A 1 197 ? -16.374 -8.250 24.490 1.00 94.25 197 ALA A O 1
ATOM 1512 N N . THR A 1 198 ? -15.248 -7.453 22.733 1.00 94.00 198 THR A N 1
ATOM 1513 C CA . THR A 1 198 ? -16.437 -7.198 21.907 1.00 94.00 198 THR A CA 1
ATOM 1514 C C . THR A 1 198 ? -16.361 -7.966 20.585 1.00 94.00 198 THR A C 1
ATOM 1516 O O . THR A 1 198 ? -15.986 -7.378 19.574 1.00 94.00 198 THR A O 1
ATOM 1519 N N . PRO A 1 199 ? -16.754 -9.245 20.509 1.00 94.12 199 PRO A N 1
ATOM 1520 C CA . PRO A 1 199 ? -17.015 -9.884 19.217 1.00 94.12 199 PRO A CA 1
ATOM 1521 C C . PRO A 1 199 ? -18.115 -9.116 18.443 1.00 94.12 199 PRO A C 1
ATOM 1523 O O . PRO A 1 199 ? -19.075 -8.659 19.069 1.00 94.12 199 PRO A O 1
ATOM 1526 N N . PRO A 1 200 ? -18.021 -8.915 17.109 1.00 94.19 200 PRO A N 1
ATOM 1527 C CA . PRO A 1 200 ? -16.997 -9.383 16.168 1.00 94.19 200 PRO A CA 1
ATOM 1528 C C . PRO A 1 200 ? -15.909 -8.322 15.864 1.00 94.19 200 PRO A C 1
ATOM 1530 O O . PRO A 1 200 ? -15.507 -8.151 14.710 1.00 94.19 200 PRO A O 1
ATOM 1533 N N . CYS A 1 201 ? -15.465 -7.546 16.856 1.00 94.88 201 CYS A N 1
ATOM 1534 C CA . CYS A 1 201 ? -14.456 -6.501 16.669 1.00 94.88 201 CYS A CA 1
ATOM 1535 C C . CYS A 1 201 ? -13.125 -7.097 16.208 1.00 94.88 201 CYS A C 1
ATOM 1537 O O . CYS A 1 201 ? -12.612 -8.033 16.812 1.00 94.88 201 CYS A O 1
ATOM 1539 N N . ARG A 1 202 ? -12.560 -6.542 15.135 1.00 93.38 202 ARG A N 1
ATOM 1540 C CA . ARG A 1 202 ? -11.274 -6.953 14.550 1.00 93.38 202 ARG A CA 1
ATOM 1541 C C . ARG A 1 202 ? -10.232 -5.837 14.573 1.00 93.38 202 ARG A C 1
ATOM 1543 O O . ARG A 1 202 ? -9.038 -6.122 14.519 1.00 93.38 202 ARG A O 1
ATOM 1550 N N . ALA A 1 203 ? -10.671 -4.587 14.688 1.00 93.44 203 ALA A N 1
ATOM 1551 C CA . ALA A 1 203 ? -9.798 -3.429 14.789 1.00 93.44 203 ALA A CA 1
ATOM 1552 C C . ALA A 1 203 ? -10.450 -2.296 15.574 1.00 93.44 203 ALA A C 1
ATOM 1554 O O . ALA A 1 203 ? -11.642 -2.325 15.873 1.00 93.44 203 ALA A O 1
ATOM 1555 N N . PHE A 1 204 ? -9.677 -1.261 15.868 1.00 94.50 204 PHE A N 1
ATOM 1556 C CA . PHE A 1 204 ? -10.200 -0.038 16.452 1.00 94.50 204 PHE A CA 1
ATOM 1557 C C . PHE A 1 204 ? -9.420 1.192 16.003 1.00 94.50 204 PHE A C 1
ATOM 1559 O O . PHE A 1 204 ? -8.270 1.095 15.573 1.00 94.50 204 PHE A O 1
ATOM 1566 N N . THR A 1 205 ? -10.035 2.356 16.207 1.00 93.75 205 THR A N 1
ATOM 1567 C CA . THR A 1 205 ? -9.349 3.649 16.190 1.00 93.75 205 THR A CA 1
ATOM 1568 C C . THR A 1 205 ? -9.656 4.421 17.463 1.00 93.75 205 THR A C 1
ATOM 1570 O O . THR A 1 205 ? -10.809 4.715 17.776 1.00 93.75 205 THR A O 1
ATOM 1573 N N . PHE A 1 206 ? -8.604 4.768 18.192 1.00 95.50 206 PHE A N 1
ATOM 1574 C CA . PHE A 1 206 ? -8.639 5.626 19.362 1.00 95.50 206 PHE A CA 1
ATOM 1575 C C . PHE A 1 206 ? -8.313 7.066 18.961 1.00 95.50 206 PHE A C 1
ATOM 1577 O O . PHE A 1 206 ? -7.243 7.333 18.416 1.00 95.50 206 PHE A O 1
ATOM 1584 N N . ILE A 1 207 ? -9.219 7.998 19.251 1.00 92.88 207 ILE A N 1
ATOM 1585 C CA . ILE A 1 207 ? -8.975 9.432 19.092 1.00 92.88 207 ILE A CA 1
ATOM 1586 C C . ILE A 1 207 ? -8.145 9.914 20.281 1.00 92.88 207 ILE A C 1
ATOM 1588 O O . ILE A 1 207 ? -8.620 9.943 21.420 1.00 92.88 207 ILE A O 1
ATOM 1592 N N . LYS A 1 208 ? -6.905 10.308 19.991 1.00 89.12 208 LYS A N 1
ATOM 1593 C CA . LYS A 1 208 ? -6.032 11.032 20.904 1.00 89.12 208 LYS A CA 1
ATOM 1594 C C . LYS A 1 208 ? -6.496 12.476 20.943 1.00 89.12 208 LYS A C 1
ATOM 1596 O O . LYS A 1 208 ? -6.237 13.237 20.017 1.00 89.12 208 LYS A O 1
ATOM 1601 N N . ASP A 1 209 ? -7.118 12.866 22.041 1.00 79.88 209 ASP A N 1
ATOM 1602 C CA . ASP A 1 209 ? -7.251 14.282 22.339 1.00 79.88 209 ASP A CA 1
ATOM 1603 C C . ASP A 1 209 ? -6.615 14.585 23.693 1.00 79.88 209 ASP A C 1
ATOM 1605 O O . ASP A 1 209 ? -7.098 14.193 24.763 1.00 79.88 209 ASP A O 1
ATOM 1609 N N . ALA A 1 210 ? -5.435 15.199 23.624 1.00 70.62 210 ALA A N 1
ATOM 1610 C CA . ALA A 1 210 ? -4.702 15.654 24.795 1.00 70.62 210 ALA A CA 1
ATOM 1611 C C . ALA A 1 210 ? -5.303 16.947 25.362 1.00 70.62 210 ALA A C 1
ATOM 1613 O O . ALA A 1 210 ? -5.240 17.152 26.570 1.00 70.62 210 ALA A O 1
ATOM 1614 N N . LYS A 1 211 ? -5.903 17.787 24.507 1.00 77.38 211 LYS A N 1
ATOM 1615 C CA . LYS A 1 211 ? -6.430 19.109 24.868 1.00 77.38 211 LYS A CA 1
ATOM 1616 C C . LYS A 1 211 ? -7.896 19.055 25.300 1.00 77.38 211 LYS A C 1
ATOM 1618 O O . LYS A 1 211 ? -8.303 19.848 26.138 1.00 77.38 211 LYS A O 1
ATOM 1623 N N . ALA A 1 212 ? -8.664 18.094 24.795 1.00 77.69 212 ALA A N 1
ATOM 1624 C CA . ALA A 1 212 ? -10.043 17.832 25.189 1.00 77.69 212 ALA A CA 1
ATOM 1625 C C . ALA A 1 212 ? -10.228 16.350 25.569 1.00 77.69 212 ALA A C 1
ATOM 1627 O O . ALA A 1 212 ? -10.712 15.551 24.769 1.00 77.69 212 ALA A O 1
ATOM 1628 N N . PRO A 1 213 ? -9.892 15.945 26.810 1.00 77.94 213 PRO A N 1
ATOM 1629 C CA . PRO A 1 213 ? -10.035 14.562 27.272 1.00 77.94 213 PRO A CA 1
ATOM 1630 C C . PRO A 1 213 ? -11.435 13.963 27.076 1.00 77.94 213 PRO A C 1
ATOM 1632 O O . PRO A 1 213 ? -11.553 12.763 26.839 1.00 77.94 213 PRO A O 1
ATOM 1635 N N . ALA A 1 214 ? -12.481 14.793 27.131 1.00 78.00 214 ALA A N 1
ATOM 1636 C CA . ALA A 1 214 ? -13.866 14.395 26.880 1.00 78.00 214 ALA A CA 1
ATOM 1637 C C . ALA A 1 214 ? -14.148 14.023 25.409 1.00 78.00 214 ALA A C 1
ATOM 1639 O O . ALA A 1 214 ? -15.093 13.288 25.136 1.00 78.00 214 ALA A O 1
ATOM 1640 N N . ALA A 1 215 ? -13.324 14.484 24.461 1.00 79.56 215 ALA A N 1
ATOM 1641 C CA . ALA A 1 215 ? -13.427 14.143 23.042 1.00 79.56 215 ALA A CA 1
ATOM 1642 C C . ALA A 1 215 ? -12.762 12.798 22.691 1.00 79.56 215 ALA A C 1
ATOM 1644 O O . ALA A 1 215 ? -12.913 12.306 21.566 1.00 79.56 215 ALA A O 1
ATOM 1645 N N . ARG A 1 216 ? -12.044 12.176 23.643 1.00 89.12 216 ARG A N 1
ATOM 1646 C CA . ARG A 1 216 ? -11.454 10.844 23.464 1.00 89.12 216 ARG A CA 1
ATOM 1647 C C . ARG A 1 216 ? -12.555 9.833 23.203 1.00 89.12 216 ARG A C 1
ATOM 1649 O O . ARG A 1 216 ? -13.489 9.672 23.985 1.00 89.12 216 ARG A O 1
ATOM 1656 N N . ARG A 1 217 ? -12.418 9.119 22.094 1.00 90.06 217 ARG A N 1
ATOM 1657 C CA . ARG A 1 217 ? -13.351 8.072 21.685 1.00 90.06 217 ARG A CA 1
ATOM 1658 C C . ARG A 1 217 ? -12.579 6.867 21.204 1.00 90.06 217 ARG A C 1
ATOM 1660 O O . ARG A 1 217 ? -11.542 6.995 20.559 1.00 90.06 217 ARG A O 1
ATOM 1667 N N . CYS A 1 218 ? -13.111 5.700 21.518 1.00 95.06 218 CYS A N 1
ATOM 1668 C CA . CYS A 1 218 ? -12.618 4.428 21.030 1.00 95.06 218 CYS A CA 1
ATOM 1669 C C . CYS A 1 218 ? -13.645 3.856 20.069 1.00 95.06 218 CYS A C 1
ATOM 1671 O O . CYS A 1 218 ? -14.691 3.395 20.510 1.00 95.06 218 CYS A O 1
ATOM 1673 N N . TRP A 1 219 ? -13.359 3.907 18.776 1.00 94.81 219 TRP A N 1
ATOM 1674 C CA . TRP A 1 219 ? -14.215 3.354 17.737 1.00 94.81 219 TRP A CA 1
ATOM 1675 C C . TRP A 1 219 ? -13.844 1.898 17.490 1.00 94.81 219 TRP A C 1
ATOM 1677 O O . TRP A 1 219 ? -12.777 1.630 16.939 1.00 94.81 219 TRP A O 1
ATOM 1687 N N . LEU A 1 220 ? -14.707 0.974 17.911 1.00 95.62 220 LEU A N 1
ATOM 1688 C CA . LEU A 1 220 ? -14.548 -0.462 17.691 1.00 95.62 220 LEU A CA 1
ATOM 1689 C C . LEU A 1 220 ? -15.073 -0.823 16.309 1.00 95.62 220 LEU A C 1
ATOM 1691 O O . LEU A 1 220 ? -16.150 -0.366 15.938 1.00 95.62 220 LEU A O 1
ATOM 1695 N N . LYS A 1 221 ? -14.348 -1.655 15.563 1.00 93.69 221 LYS A N 1
ATOM 1696 C CA . LYS A 1 221 ? -14.630 -1.924 14.150 1.00 93.69 221 LYS A CA 1
ATOM 1697 C C . LYS A 1 221 ? -14.666 -3.413 13.844 1.00 93.69 221 LYS A C 1
ATOM 1699 O O . LYS A 1 221 ? -13.834 -4.178 14.334 1.00 93.69 221 LYS A O 1
ATOM 1704 N N . ARG A 1 222 ? -15.608 -3.827 12.997 1.00 92.19 222 ARG A N 1
ATOM 1705 C CA . ARG A 1 222 ? -15.628 -5.171 12.387 1.00 92.19 222 ARG A CA 1
ATOM 1706 C C . ARG A 1 222 ? -14.660 -5.232 11.205 1.00 92.19 222 ARG A C 1
ATOM 1708 O O . ARG A 1 222 ? -14.143 -4.202 10.790 1.00 92.19 222 ARG A O 1
ATOM 1715 N N . ALA A 1 223 ? -14.427 -6.428 10.659 1.00 85.25 223 ALA A N 1
ATOM 1716 C CA . ALA A 1 223 ? -13.617 -6.625 9.449 1.00 85.25 223 ALA A CA 1
ATOM 1717 C C . ALA A 1 223 ? -14.042 -5.691 8.288 1.00 85.25 223 ALA A C 1
ATOM 1719 O O . ALA A 1 223 ? -15.215 -5.328 8.191 1.00 85.25 223 ALA A O 1
ATOM 1720 N N . GLY A 1 224 ? -13.084 -5.312 7.429 1.00 74.88 224 GLY A N 1
ATOM 1721 C CA . GLY A 1 224 ? -13.246 -4.295 6.366 1.00 74.88 224 GLY A CA 1
ATOM 1722 C C . GLY A 1 224 ? -12.644 -2.919 6.703 1.00 74.88 224 GLY A C 1
ATOM 1723 O O . GLY A 1 224 ? -12.531 -2.047 5.855 1.00 74.88 224 GLY A O 1
ATOM 1724 N N . TYR A 1 225 ? -12.169 -2.732 7.937 1.00 70.38 225 TYR A N 1
ATOM 1725 C CA . TYR A 1 225 ? -11.611 -1.476 8.469 1.00 70.38 225 TYR A CA 1
ATOM 1726 C C . TYR A 1 225 ? -10.371 -0.909 7.740 1.00 70.38 225 TYR A C 1
ATOM 1728 O O . TYR A 1 225 ? -9.971 0.229 7.981 1.00 70.38 225 TYR A O 1
ATOM 1736 N N . THR A 1 226 ? -9.711 -1.698 6.900 1.00 62.97 226 THR A N 1
ATOM 1737 C CA . THR A 1 226 ? -8.464 -1.337 6.202 1.00 62.97 226 THR A CA 1
ATOM 1738 C C . THR A 1 226 ? -8.667 -0.634 4.874 1.00 62.97 226 THR A C 1
ATOM 1740 O O . THR A 1 226 ? -7.724 -0.028 4.374 1.00 62.97 226 THR A O 1
ATOM 1743 N N . ASP A 1 227 ? -9.872 -0.700 4.315 1.00 56.78 227 ASP A N 1
ATOM 1744 C CA . ASP A 1 227 ? -10.136 -0.282 2.936 1.00 56.78 227 ASP A CA 1
ATOM 1745 C C . ASP A 1 227 ? -10.128 1.256 2.794 1.00 56.78 227 ASP A C 1
ATOM 1747 O O . ASP A 1 227 ? -10.248 1.781 1.696 1.00 56.78 227 ASP A O 1
ATOM 1751 N N . ALA A 1 228 ? -9.940 1.993 3.899 1.00 55.06 228 ALA A N 1
ATOM 1752 C CA . ALA A 1 228 ? -9.881 3.454 3.936 1.00 55.06 228 ALA A CA 1
ATOM 1753 C C . ALA A 1 228 ? -9.021 4.009 5.095 1.00 55.06 228 ALA A C 1
ATOM 1755 O O . ALA A 1 228 ? -9.344 5.025 5.707 1.00 55.06 228 ALA A O 1
ATOM 1756 N N . GLY A 1 229 ? -7.912 3.345 5.439 1.00 67.19 229 GLY A N 1
ATOM 1757 C CA . GLY A 1 229 ? -6.979 3.861 6.447 1.00 67.19 229 GLY A CA 1
ATOM 1758 C C . GLY A 1 229 ? -6.361 5.205 6.034 1.00 67.19 229 GLY A C 1
ATOM 1759 O O . GLY A 1 229 ? -5.589 5.262 5.075 1.00 67.19 229 GLY A O 1
ATOM 1760 N N . ILE A 1 230 ? -6.646 6.284 6.770 1.00 72.94 230 ILE A N 1
ATOM 1761 C CA . ILE A 1 230 ? -6.054 7.609 6.523 1.00 72.94 230 ILE A CA 1
ATOM 1762 C C . ILE A 1 230 ? -5.044 7.985 7.604 1.00 72.94 230 ILE A C 1
ATOM 1764 O O . ILE A 1 230 ? -5.178 7.606 8.772 1.00 72.94 230 ILE A O 1
ATOM 1768 N N . LEU A 1 231 ? -4.047 8.781 7.216 1.00 76.00 231 LEU A N 1
ATOM 1769 C CA . LEU A 1 231 ? -3.158 9.422 8.176 1.00 76.00 231 LEU A CA 1
ATOM 1770 C C . LEU A 1 231 ? -3.939 10.479 8.963 1.00 76.00 231 LEU A C 1
ATOM 1772 O O . LEU A 1 231 ? -4.576 11.359 8.387 1.00 76.00 231 LEU A O 1
ATOM 1776 N N . SER A 1 232 ? -3.885 10.388 10.287 1.00 79.94 232 SER A N 1
ATOM 1777 C CA . SER A 1 232 ? -4.504 11.339 11.203 1.00 79.94 232 SER A CA 1
ATOM 1778 C C . SER A 1 232 ? -3.701 11.397 12.500 1.00 79.94 232 SER A C 1
ATOM 1780 O O . SER A 1 232 ? -3.784 10.506 13.348 1.00 79.94 232 SER A O 1
ATOM 1782 N N . ALA A 1 233 ? -2.920 12.469 12.667 1.00 80.44 233 ALA A N 1
ATOM 1783 C CA . ALA A 1 233 ? -2.013 12.660 13.804 1.00 80.44 233 ALA A CA 1
ATOM 1784 C C . ALA A 1 233 ? -2.710 12.568 15.178 1.00 80.44 233 ALA A C 1
ATOM 1786 O O . ALA A 1 233 ? -2.0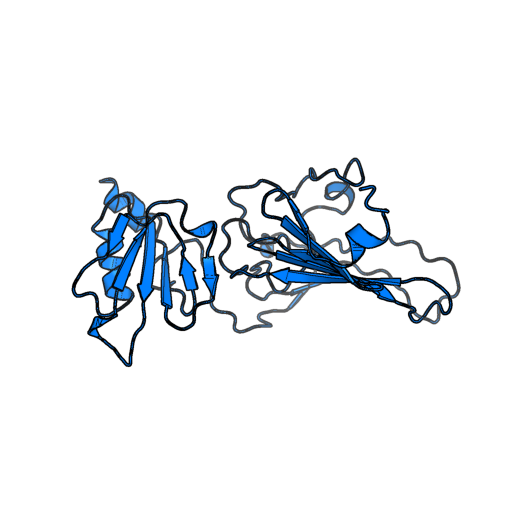89 12.200 16.174 1.00 80.44 233 ALA A O 1
ATOM 1787 N N . GLY A 1 234 ? -4.013 12.854 15.236 1.00 88.31 234 GLY A N 1
ATOM 1788 C CA . GLY A 1 234 ? -4.842 12.757 16.438 1.00 88.31 234 GLY A CA 1
ATOM 1789 C C . GLY A 1 234 ? -5.386 11.357 16.727 1.00 88.31 234 GLY A C 1
ATOM 1790 O O . GLY A 1 234 ? -6.356 11.238 17.465 1.00 88.31 234 GLY A O 1
ATOM 1791 N N . THR A 1 235 ? -4.837 10.287 16.146 1.00 91.00 235 THR A N 1
ATOM 1792 C CA . THR A 1 235 ? -5.393 8.932 16.311 1.00 91.00 235 THR A CA 1
ATOM 1793 C C . THR A 1 235 ? -4.331 7.860 16.530 1.00 91.00 235 THR A C 1
ATOM 1795 O O . THR A 1 235 ? -3.190 8.012 16.103 1.00 91.00 235 THR A O 1
ATOM 1798 N N . ILE A 1 236 ? -4.697 6.790 17.237 1.00 91.75 236 ILE A N 1
ATOM 1799 C CA . ILE A 1 236 ? -3.950 5.527 17.300 1.00 91.75 236 ILE A CA 1
ATOM 1800 C C . ILE A 1 236 ? -4.907 4.422 16.871 1.00 91.75 236 ILE A C 1
ATOM 1802 O O . ILE A 1 236 ? -5.997 4.314 17.430 1.00 91.75 236 ILE A O 1
ATOM 1806 N N . SER A 1 237 ? -4.500 3.569 15.942 1.00 90.88 237 SER A N 1
ATOM 1807 C CA . SER A 1 237 ? -5.294 2.408 15.534 1.00 90.88 237 SER A CA 1
ATOM 1808 C C . SER A 1 237 ? -4.585 1.095 15.831 1.00 90.88 237 SER A C 1
ATOM 1810 O O . SER A 1 237 ? -3.365 1.042 15.971 1.00 90.88 237 SER A O 1
ATOM 1812 N N . GLY A 1 238 ? -5.357 0.018 15.934 1.00 90.56 238 GLY A N 1
ATOM 1813 C CA . GLY A 1 238 ? -4.832 -1.324 16.162 1.00 90.56 238 GLY A CA 1
ATOM 1814 C C . GLY A 1 238 ? -5.742 -2.396 15.587 1.00 90.56 238 GLY A C 1
ATOM 1815 O O . GLY A 1 238 ? -6.953 -2.202 15.491 1.00 90.56 238 GLY A O 1
ATOM 1816 N N . ILE A 1 239 ? -5.143 -3.524 15.215 1.00 90.50 239 ILE A N 1
ATOM 1817 C CA . ILE A 1 239 ? -5.841 -4.746 14.803 1.00 90.50 239 ILE A CA 1
ATOM 1818 C C . ILE A 1 239 ? -5.612 -5.819 15.865 1.00 90.50 239 ILE A C 1
ATOM 1820 O O . ILE A 1 239 ? -4.532 -5.880 16.468 1.00 90.50 239 ILE A O 1
ATOM 1824 N N . LEU A 1 240 ? -6.625 -6.642 16.116 1.00 92.06 240 LEU A N 1
ATOM 1825 C CA . LEU A 1 240 ? -6.487 -7.746 17.059 1.00 92.06 240 LEU A CA 1
ATOM 1826 C C . LEU A 1 240 ? -5.538 -8.810 16.513 1.00 92.06 240 LEU A C 1
ATOM 1828 O O . LEU A 1 240 ? -5.479 -9.046 15.306 1.00 92.06 240 LEU A O 1
ATOM 1832 N N . SER A 1 241 ? -4.803 -9.454 17.417 1.00 91.19 241 SER A N 1
ATOM 1833 C CA . SER A 1 241 ? -3.995 -10.613 17.056 1.00 91.19 241 SER A CA 1
ATOM 1834 C C . SER A 1 241 ? -4.871 -11.807 16.674 1.00 91.19 241 SER A C 1
ATOM 1836 O O . SER A 1 241 ? -6.012 -11.911 17.128 1.00 91.19 241 SER A O 1
ATOM 1838 N N . ARG A 1 242 ? -4.335 -12.753 15.888 1.00 88.94 242 ARG A N 1
ATOM 1839 C CA . ARG A 1 242 ? -5.040 -14.020 15.601 1.00 88.94 242 ARG A CA 1
ATOM 1840 C C . ARG A 1 242 ? -5.456 -14.749 16.881 1.00 88.94 242 ARG A C 1
ATOM 1842 O O . ARG A 1 242 ? -6.580 -15.221 16.960 1.00 88.94 242 ARG A O 1
ATOM 1849 N N . ALA A 1 243 ? -4.585 -14.772 17.890 1.00 91.62 243 ALA A N 1
ATOM 1850 C CA . ALA A 1 243 ? -4.877 -15.405 19.174 1.00 91.62 243 ALA A CA 1
ATOM 1851 C C . ALA A 1 243 ? -6.054 -14.734 19.900 1.00 91.62 243 ALA A C 1
ATOM 1853 O O . ALA A 1 243 ? -6.915 -15.417 20.443 1.00 91.62 243 ALA A O 1
ATOM 1854 N N . ASP A 1 244 ? -6.128 -13.401 19.888 1.00 94.69 244 ASP A N 1
ATOM 1855 C CA . ASP A 1 244 ? -7.247 -12.687 20.516 1.00 94.69 244 ASP A CA 1
ATOM 1856 C C . ASP A 1 244 ? -8.547 -12.830 19.713 1.00 94.69 244 ASP A C 1
ATOM 1858 O O . ASP A 1 244 ? -9.633 -12.861 20.287 1.00 94.69 244 ASP A O 1
ATOM 1862 N N . ILE A 1 245 ? -8.439 -12.958 18.389 1.00 92.00 245 ILE A N 1
ATOM 1863 C CA . ILE A 1 245 ? -9.559 -13.257 17.491 1.00 92.00 245 ILE A CA 1
ATOM 1864 C C . ILE A 1 245 ? -10.143 -14.650 17.761 1.00 92.00 245 ILE A C 1
ATOM 1866 O O . ILE A 1 245 ? -11.368 -14.765 17.786 1.00 92.00 245 ILE A O 1
ATOM 1870 N N . SER A 1 246 ? -9.305 -15.672 17.969 1.00 90.50 246 SER A N 1
ATOM 1871 C CA . SER A 1 246 ? -9.749 -17.031 18.323 1.00 90.50 246 SER A CA 1
ATOM 1872 C C . SER A 1 246 ? -10.437 -17.055 19.687 1.00 90.50 246 SER A C 1
ATOM 1874 O O . SER A 1 246 ? -11.573 -17.510 19.787 1.00 90.50 246 SER A O 1
ATOM 1876 N N . LYS A 1 247 ? -9.847 -16.404 20.701 1.00 90.88 247 LYS A N 1
ATOM 1877 C CA . LYS A 1 247 ? -10.460 -16.291 22.039 1.00 90.88 247 LYS A CA 1
ATOM 1878 C C . LYS A 1 247 ? -11.847 -15.649 22.013 1.00 90.88 247 LYS A C 1
ATOM 1880 O O . LYS A 1 247 ? -12.728 -16.036 22.771 1.00 90.88 247 LYS A O 1
ATOM 1885 N N . GLN A 1 248 ? -12.062 -14.660 21.144 1.00 90.00 248 GLN A N 1
ATOM 1886 C CA . GLN A 1 248 ? -13.385 -14.055 20.947 1.00 90.00 248 GLN A CA 1
ATOM 1887 C C . GLN A 1 248 ? -14.428 -15.017 20.382 1.00 90.00 248 GLN A C 1
ATOM 1889 O O . GLN A 1 248 ? -15.616 -14.817 20.624 1.00 90.00 248 GLN A O 1
ATOM 1894 N N . ALA A 1 249 ? -14.000 -15.988 19.576 1.00 79.50 249 ALA A N 1
ATOM 1895 C CA . ALA A 1 249 ? -14.872 -16.981 18.963 1.00 79.50 249 ALA A CA 1
ATOM 1896 C C . ALA A 1 249 ? -15.193 -18.155 19.906 1.00 79.50 249 ALA A C 1
ATOM 1898 O O . ALA A 1 249 ? -16.040 -18.972 19.561 1.00 79.50 249 ALA A O 1
ATOM 1899 N N . GLY A 1 250 ? -14.580 -18.202 21.095 1.00 73.19 250 GLY A N 1
ATOM 1900 C CA . GLY A 1 250 ? -14.765 -19.282 22.065 1.00 73.19 250 GLY A CA 1
ATOM 1901 C C . GLY A 1 250 ? -13.874 -20.505 21.822 1.00 73.19 250 GLY A C 1
ATOM 1902 O O . GLY A 1 250 ? -1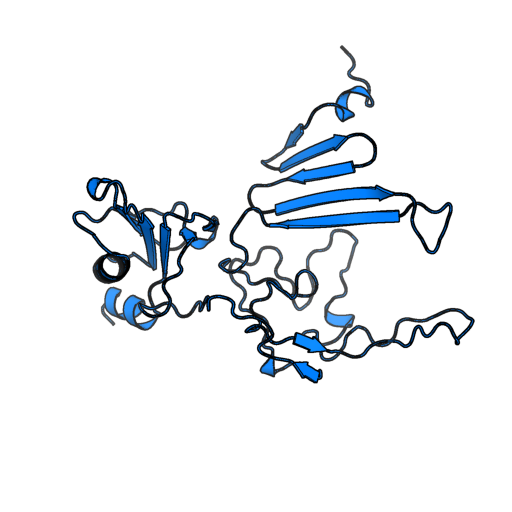4.208 -21.579 22.315 1.00 73.19 250 GLY A O 1
ATOM 1903 N N . GLU A 1 251 ? -12.772 -20.336 21.080 1.00 50.47 251 GLU A N 1
ATOM 1904 C CA . GLU A 1 251 ? -11.692 -21.325 20.907 1.00 50.47 251 GLU A CA 1
ATOM 1905 C C . GLU A 1 251 ? -10.521 -21.077 21.869 1.00 50.47 251 GLU A C 1
ATOM 1907 O O . GLU A 1 251 ? -10.120 -19.895 22.041 1.00 50.47 251 GLU A O 1
#

Organism: NCBI:txid72548

pLDDT: mean 83.33, std 12.48, range [41.19, 96.56]

Secondary structure (DSSP, 8-state):
----TTTTTSS-EEETTEEEEEETTEEEEE-SSEEEEEEEEE-SSSTTSEEEEEEEEESS-GGG-SB---SSS-GGGS-STT-EEE-------TT--S------TTTTTSSS-GGGG--SSTT---STT--TT-S-BPPP-GGG--SEEE----------TT--GGG-EEEEE--S-EEEEETT--SHHHHHHHHHTSTT--EEEEE--SS-GGG--EEEE-TTTTTT-EEEEEEEEEE--HHHHHHHHT-

Radius of gyration: 22.97 Å; chains: 1; bounding box: 58×46×58 Å

Foldseek 3Di:
DDDPPVNVQCDWDDDPQWIWHHDDQWIWIDHQFKIKIWGWDADPPDGPDTDIDIDMDTQADQLQAQAADQCPPPVVRLLQLQKQFFFFDDDPDPVDDDDDDDDRCRALRHDDDNQQPDAPDPPGQDGNPGPPPPRHDHRDDNVPGRGDIDDNPDPDQDQDPQWDPVRKAAQKDQDDQFPDKDPPDQDVSVLLVVQLVDPPFFKWKWFADPPDSRPTIITTGHPPSNPGMHGHNRIIMTGHGPVSNVVSVVD